Protein AF-A0A3M2DII0-F1 (afdb_monomer_lite)

pLDDT: mean 78.93, std 22.92, range [33.06, 97.94]

Foldseek 3Di:
DDDDDPPPPPPPPPPPPWDDFPPPDDPLQQVVCVVVQWADGRLKGWDAWPVRWIWIWTANDPVQQKIFTWTDDPPDTDTLDIDGDAARKDWDFDDQPQPPGTWIWIWGDHPQKIWIWTFGVVVVRDTQDTDIASDDKDWDDPPPPNHTKIWGWDDPVPDPPDPLIDIFIWGQDPSHTDTDDPVVDPPPPDDPDPPPDPDDPHPDDDDPVDDDPDPPDDDD

Secondary structure (DSSP, 8-state):
---------------------TTSS-HHHHHHHHHTT-B--TT--EEE-TTS-EEEEEESSTT--EEEEEEE-SS-EEEEEEEE--SEEEEEEE-SSSSSS-EEEEEEEETTEEEEEEEEGGGTSEEEEEEEESS--EEE-SSSSSPPEEEEEE-SS--TTS--PEEEEEEEETTEEEEPPTTTS--------TTS------S--SS-S-----------

Sequence (220 aa):
MKKGSKSLWFIILLAAFSSVGNGILPVSLKEKIQSAGYLVDERSNVAIMPDGTFVLRAYKDKTFRHSAILLVSETRFDVVETRDAGGQIIIEPIDINADGVADLVISENFELEWSIRIYVNQQGFKKVFDGTSILRPEFKDFTGDGRLELIIKTDPYHVSYDPLFCTVIYQLRDGHYQPMPKKTHRPTVVFPSPNGTFGGRGCMSRENCMSLPTKSGQVP

Structure (mmCIF, N/CA/C/O backbone):
data_AF-A0A3M2DII0-F1
#
_entry.id   AF-A0A3M2DII0-F1
#
loop_
_atom_site.group_PDB
_atom_site.id
_atom_site.type_symbol
_atom_site.label_atom_id
_atom_site.label_alt_id
_atom_site.label_comp_id
_atom_site.label_asym_id
_atom_site.label_entity_id
_atom_site.label_seq_id
_atom_site.pdbx_PDB_ins_code
_atom_site.Cartn_x
_atom_site.Cartn_y
_atom_site.Cartn_z
_atom_site.occupancy
_atom_site.B_iso_or_equiv
_atom_site.auth_seq_id
_atom_site.auth_comp_id
_atom_site.auth_asym_id
_atom_site.auth_atom_id
_atom_site.pdbx_PDB_model_num
ATOM 1 N N . MET A 1 1 ? -8.794 26.724 -38.530 1.00 43.69 1 MET A N 1
ATOM 2 C CA . MET A 1 1 ? -9.169 26.943 -37.113 1.00 43.69 1 MET A CA 1
ATOM 3 C C . MET A 1 1 ? -8.368 25.978 -36.246 1.00 43.69 1 MET A C 1
ATOM 5 O O . MET A 1 1 ? -8.600 24.780 -36.323 1.00 43.69 1 MET A O 1
ATOM 9 N N . LYS A 1 2 ? -7.360 26.465 -35.510 1.00 44.38 2 LYS A N 1
ATOM 10 C CA . LYS A 1 2 ? -6.519 25.638 -34.627 1.00 44.38 2 LYS A CA 1
ATOM 11 C C . LYS A 1 2 ? -7.211 25.514 -33.265 1.00 44.38 2 LYS A C 1
ATOM 13 O O . LYS A 1 2 ? -7.386 26.521 -32.586 1.00 4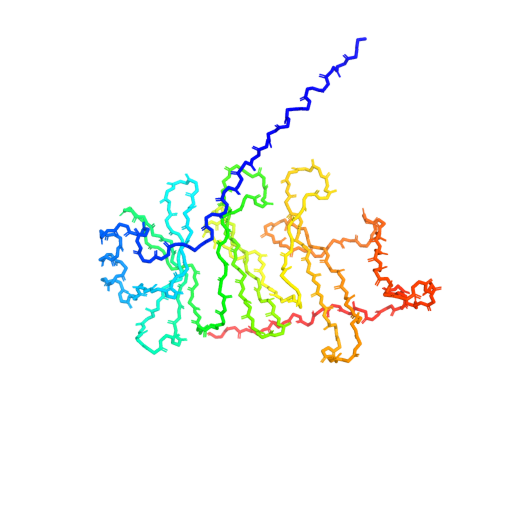4.38 2 LYS A O 1
ATOM 18 N N . LYS A 1 3 ? -7.629 24.301 -32.884 1.00 53.25 3 LYS A N 1
ATOM 19 C CA . LYS A 1 3 ? -8.111 23.986 -31.529 1.00 53.25 3 LYS A CA 1
ATOM 20 C C . LYS A 1 3 ? -6.934 24.158 -30.564 1.00 53.25 3 LYS A C 1
ATOM 22 O O . LYS A 1 3 ? -6.024 23.336 -30.548 1.00 53.25 3 LYS A O 1
ATOM 27 N N . GLY A 1 4 ? -6.928 25.257 -29.813 1.00 43.88 4 GLY A N 1
ATOM 28 C CA . GLY A 1 4 ? -5.981 25.474 -28.725 1.00 43.88 4 GLY A CA 1
ATOM 29 C C . GLY A 1 4 ? -6.274 24.489 -27.601 1.00 43.88 4 GLY A C 1
ATOM 30 O O . GLY A 1 4 ? -7.271 24.640 -26.898 1.00 43.88 4 GLY A O 1
ATOM 31 N N . SER A 1 5 ? -5.429 23.468 -27.466 1.00 51.41 5 SER A N 1
ATOM 32 C CA . SER A 1 5 ? -5.423 22.592 -26.298 1.00 51.41 5 SER A CA 1
ATOM 33 C C . SER A 1 5 ? -4.966 23.417 -25.098 1.00 51.41 5 SER A C 1
ATOM 35 O O . SER A 1 5 ? -3.797 23.792 -24.992 1.00 51.41 5 SER A O 1
ATOM 37 N N . LYS A 1 6 ? -5.912 23.782 -24.230 1.00 50.72 6 LYS A N 1
ATOM 38 C CA . LYS A 1 6 ? -5.608 24.376 -22.930 1.00 50.72 6 LYS A CA 1
ATOM 39 C C . LYS A 1 6 ? -5.070 23.254 -22.046 1.00 50.72 6 LYS A C 1
ATOM 41 O O . LYS A 1 6 ? -5.843 22.530 -21.430 1.00 50.72 6 LYS A O 1
ATOM 46 N N . SER A 1 7 ? -3.747 23.104 -22.030 1.00 41.81 7 SER A N 1
ATOM 47 C CA . SER A 1 7 ? -3.032 22.270 -21.065 1.00 41.81 7 SER A CA 1
ATOM 48 C C . SER A 1 7 ? -3.209 22.894 -19.682 1.00 41.81 7 SER A C 1
ATOM 50 O O . SER A 1 7 ? -2.456 23.784 -19.286 1.00 41.81 7 SER A O 1
ATOM 52 N N . LEU A 1 8 ? -4.269 22.490 -18.987 1.00 41.06 8 LEU A N 1
ATOM 53 C CA . LEU A 1 8 ? -4.523 22.860 -17.605 1.00 41.06 8 LEU A CA 1
ATOM 54 C C . LEU A 1 8 ? -3.565 22.026 -16.744 1.00 41.06 8 LEU A C 1
ATOM 56 O O . LEU A 1 8 ? -3.828 20.865 -16.451 1.00 41.06 8 LEU A O 1
ATOM 60 N N . TRP A 1 9 ? -2.406 22.594 -16.416 1.00 36.41 9 TRP A N 1
ATOM 61 C CA . TRP A 1 9 ? -1.467 21.999 -15.470 1.00 36.41 9 TRP A CA 1
ATOM 62 C C . TRP A 1 9 ? -2.090 22.051 -14.071 1.00 36.41 9 TRP A C 1
ATOM 64 O O . TRP A 1 9 ? -1.934 23.031 -13.346 1.00 36.41 9 TRP A O 1
ATOM 74 N N . PHE A 1 10 ? -2.835 21.008 -13.705 1.00 39.00 10 PHE A N 1
ATOM 75 C CA . PHE A 1 10 ? -3.175 20.742 -12.313 1.00 39.00 10 PHE A CA 1
ATOM 76 C C . PHE A 1 10 ? -1.889 20.302 -11.611 1.00 39.00 10 PHE A C 1
ATOM 78 O O . PHE A 1 10 ? -1.467 19.152 -11.701 1.00 39.00 10 PHE A O 1
ATOM 85 N N . ILE A 1 11 ? -1.230 21.243 -10.938 1.00 39.75 11 ILE A N 1
ATOM 86 C CA . ILE A 1 11 ? -0.218 20.918 -9.936 1.00 39.75 11 ILE A CA 1
ATOM 87 C C . ILE A 1 11 ? -0.991 20.310 -8.764 1.00 39.75 11 ILE A C 1
ATOM 89 O O . ILE A 1 11 ? -1.511 21.029 -7.912 1.00 39.75 11 ILE A O 1
ATOM 93 N N . ILE A 1 12 ? -1.131 18.984 -8.756 1.00 46.94 12 ILE A N 1
ATOM 94 C CA . ILE A 1 12 ? -1.597 18.258 -7.577 1.00 46.94 12 ILE A CA 1
ATOM 95 C C . ILE A 1 12 ? -0.467 18.369 -6.558 1.00 46.94 12 ILE A C 1
ATOM 97 O O . ILE A 1 12 ? 0.552 17.685 -6.648 1.00 46.94 12 ILE A O 1
ATOM 101 N N . LEU A 1 13 ? -0.629 19.289 -5.610 1.00 40.31 13 LEU A N 1
ATOM 102 C CA . LEU A 1 13 ? 0.173 19.339 -4.398 1.00 40.31 13 LEU A CA 1
ATOM 103 C C . LEU A 1 13 ? -0.186 18.088 -3.575 1.00 40.31 13 LEU A C 1
ATOM 105 O O . LEU A 1 13 ? -1.038 18.131 -2.692 1.00 40.31 13 LEU A O 1
ATOM 109 N N . LEU A 1 14 ? 0.429 16.945 -3.892 1.00 45.66 14 LEU A N 1
ATOM 110 C CA . LEU A 1 14 ? 0.475 15.807 -2.980 1.00 45.66 14 LEU A CA 1
ATOM 111 C C . LEU A 1 14 ? 1.373 16.229 -1.816 1.00 45.66 14 LEU A C 1
ATOM 113 O O . LEU A 1 14 ? 2.584 16.016 -1.816 1.00 45.66 14 LEU A O 1
ATOM 117 N N . ALA A 1 15 ? 0.773 16.883 -0.823 1.00 43.78 15 ALA A N 1
ATOM 118 C CA . ALA A 1 15 ? 1.359 16.958 0.499 1.00 43.78 15 ALA A CA 1
ATOM 119 C C . ALA A 1 15 ? 1.329 15.534 1.064 1.00 43.78 15 ALA A C 1
ATOM 121 O O . ALA A 1 15 ? 0.392 15.132 1.751 1.00 43.78 15 ALA A O 1
ATOM 122 N N . ALA A 1 16 ? 2.343 14.743 0.715 1.00 44.38 16 ALA A N 1
ATOM 123 C CA . ALA A 1 16 ? 2.652 13.519 1.421 1.00 44.38 16 ALA A CA 1
ATOM 124 C C . ALA A 1 16 ? 3.043 13.933 2.844 1.00 44.38 16 ALA A C 1
ATOM 126 O O . ALA A 1 16 ? 4.194 14.270 3.118 1.00 44.38 16 ALA A O 1
ATOM 127 N N . PHE A 1 17 ? 2.063 13.972 3.747 1.00 45.50 17 PHE A N 1
ATOM 128 C CA . PHE A 1 17 ? 2.302 14.067 5.181 1.00 45.50 17 PHE A CA 1
ATOM 129 C C . PHE A 1 17 ? 2.909 12.737 5.634 1.00 45.50 17 PHE A C 1
ATOM 131 O O . PHE A 1 17 ? 2.247 11.884 6.218 1.00 45.50 17 PHE A O 1
ATOM 138 N N . SER A 1 18 ? 4.184 12.525 5.315 1.00 43.62 18 SER A N 1
ATOM 139 C CA . SER A 1 18 ? 4.947 11.424 5.874 1.00 43.62 18 SER A CA 1
ATOM 140 C C . SER A 1 18 ? 5.269 11.754 7.329 1.00 43.62 18 SER A C 1
ATOM 142 O O . SER A 1 18 ? 6.004 12.696 7.617 1.00 43.62 18 SER A O 1
ATOM 144 N N . SER A 1 19 ? 4.695 10.941 8.211 1.00 49.91 19 SER A N 1
ATOM 145 C CA . SER A 1 19 ? 5.003 10.782 9.632 1.00 49.91 19 SER A CA 1
ATOM 146 C C . SER A 1 19 ? 4.817 12.013 10.524 1.00 49.91 19 SER A C 1
ATOM 148 O O . SER A 1 19 ? 5.758 12.759 10.784 1.00 49.91 19 SER A O 1
ATOM 150 N N . VAL A 1 20 ? 3.635 12.126 11.136 1.00 42.66 20 VAL A N 1
ATOM 151 C CA . VAL A 1 20 ? 3.509 12.766 12.454 1.00 42.66 20 VAL A CA 1
ATOM 152 C C . VAL A 1 20 ? 2.595 11.931 13.349 1.00 42.66 20 VAL A C 1
ATOM 154 O O . VAL A 1 20 ? 1.431 12.255 13.511 1.00 42.66 20 VAL A O 1
ATOM 157 N N . GLY A 1 21 ? 3.161 10.872 13.936 1.00 49.94 21 GLY A N 1
ATOM 158 C CA . GLY A 1 21 ? 2.817 10.314 15.251 1.00 49.94 21 GLY A CA 1
ATOM 159 C C . GLY A 1 21 ? 1.361 9.948 15.585 1.00 49.94 21 GLY A C 1
ATOM 160 O O . GLY A 1 21 ? 0.388 10.249 14.904 1.00 49.94 21 GLY A O 1
ATOM 161 N N . ASN A 1 22 ? 1.206 9.336 16.757 1.00 54.09 22 ASN A N 1
ATOM 162 C CA . ASN A 1 22 ? -0.073 8.964 17.375 1.00 54.09 22 ASN A CA 1
ATOM 163 C C . ASN A 1 22 ? -1.111 10.101 17.507 1.00 54.09 22 ASN A C 1
ATOM 165 O O . ASN A 1 22 ? -2.224 9.849 17.967 1.00 54.09 22 ASN A O 1
ATOM 169 N N . GLY A 1 23 ? -0.772 11.346 17.165 1.00 60.34 23 GLY A N 1
ATOM 170 C CA . GLY A 1 23 ? -1.646 12.512 17.285 1.00 60.34 23 GLY A CA 1
ATOM 171 C C . GLY A 1 23 ? -2.701 12.647 16.186 1.00 60.34 23 GLY A C 1
ATOM 172 O O . GLY A 1 23 ? -3.627 13.429 16.358 1.00 60.34 23 GLY A O 1
ATOM 173 N N . ILE A 1 24 ? -2.592 11.900 15.083 1.00 82.25 24 ILE A N 1
ATOM 174 C CA . ILE A 1 24 ? -3.485 12.077 13.925 1.00 82.25 24 ILE A CA 1
ATOM 175 C C . ILE A 1 24 ? -4.829 11.348 14.088 1.00 82.25 24 ILE A C 1
ATOM 177 O O . ILE A 1 24 ? -5.838 11.800 13.552 1.00 82.25 24 ILE A O 1
ATOM 181 N N . LEU A 1 25 ? -4.877 10.233 14.825 1.00 93.06 25 LEU A N 1
ATOM 182 C CA . LEU A 1 25 ? -6.090 9.416 14.881 1.00 93.06 25 LEU A CA 1
ATOM 183 C C . LEU A 1 25 ? -7.079 9.925 15.957 1.00 93.06 25 LEU A C 1
ATOM 185 O O . LEU A 1 25 ? -6.679 10.020 17.126 1.00 93.06 25 LEU A O 1
ATOM 189 N N . PRO A 1 26 ? -8.359 10.195 15.611 1.00 94.81 26 PRO A N 1
ATOM 190 C CA . PRO A 1 26 ? -9.401 10.527 16.580 1.00 94.81 26 PRO A CA 1
ATOM 191 C C . PRO A 1 26 ? -9.522 9.476 17.689 1.00 94.81 26 PRO A C 1
ATOM 193 O O . PRO A 1 26 ? -9.318 8.282 17.455 1.00 94.81 26 PRO A O 1
ATOM 196 N N . VAL A 1 27 ? -9.879 9.915 18.900 1.00 94.81 27 VAL A N 1
ATOM 197 C CA . VAL A 1 27 ? -10.017 9.027 20.070 1.00 94.81 27 VAL A CA 1
ATOM 198 C C . VAL A 1 27 ? -11.048 7.923 19.812 1.00 94.81 27 VAL A C 1
ATOM 200 O O . VAL A 1 27 ? -10.747 6.761 20.073 1.00 94.81 27 VAL A O 1
ATOM 203 N N . SER A 1 28 ? -12.190 8.259 19.199 1.00 96.19 28 SER A N 1
ATOM 204 C CA . SER A 1 28 ? -13.231 7.299 18.795 1.00 96.19 28 SER A CA 1
ATOM 205 C C . SER A 1 28 ? -12.668 6.157 17.945 1.00 96.19 28 SER A C 1
ATOM 207 O O . SER A 1 28 ? -12.941 4.984 18.194 1.00 96.19 28 SER A O 1
ATOM 209 N N . LEU A 1 29 ? -11.825 6.483 16.961 1.00 96.88 29 LEU A N 1
ATOM 210 C CA . LEU A 1 29 ? -11.229 5.489 16.072 1.00 96.88 29 LEU A CA 1
ATOM 211 C C . LEU A 1 29 ? -10.157 4.653 16.780 1.00 96.88 29 LEU A C 1
ATOM 213 O O . LEU A 1 29 ? -10.070 3.455 16.524 1.00 96.88 29 LEU A O 1
ATOM 217 N N . LYS A 1 30 ? -9.375 5.234 17.701 1.00 96.06 30 LYS A N 1
ATOM 218 C CA . LYS A 1 30 ? -8.428 4.467 18.534 1.00 96.06 30 LYS A CA 1
ATOM 219 C C . LYS A 1 30 ? -9.148 3.431 19.388 1.00 96.06 30 LYS A C 1
ATOM 221 O O . LYS A 1 30 ? -8.752 2.269 19.391 1.00 96.06 30 LYS A O 1
ATOM 226 N N . GLU A 1 31 ? -10.216 3.839 20.069 1.00 96.56 31 GLU A N 1
ATOM 227 C CA . GLU A 1 31 ? -11.042 2.944 20.884 1.00 96.56 31 GLU A CA 1
ATOM 228 C C . GLU A 1 31 ? -11.672 1.843 20.029 1.00 96.56 31 GLU A C 1
ATOM 230 O O . GLU A 1 31 ? -11.626 0.672 20.403 1.00 96.56 31 GLU A O 1
ATOM 235 N N . LYS A 1 32 ? -12.171 2.191 18.834 1.00 97.69 32 LYS A N 1
ATOM 236 C CA . LYS A 1 32 ? -12.694 1.226 17.859 1.00 97.69 32 LYS A CA 1
ATOM 237 C C . LYS A 1 32 ? -11.641 0.179 17.482 1.00 97.69 32 LYS A C 1
ATOM 239 O O . LYS A 1 32 ? -11.915 -1.016 17.570 1.00 97.69 32 LYS A O 1
ATOM 244 N N . ILE A 1 33 ? -10.423 0.601 17.140 1.00 97.62 33 ILE A N 1
ATOM 245 C CA . ILE A 1 33 ? -9.316 -0.306 16.789 1.00 97.62 33 ILE A CA 1
ATOM 246 C C . ILE A 1 33 ? -8.907 -1.183 17.978 1.00 97.62 33 ILE A C 1
ATOM 248 O O . ILE A 1 33 ? -8.725 -2.392 17.819 1.00 97.62 33 ILE A O 1
ATOM 252 N N . GLN A 1 34 ? -8.836 -0.603 19.176 1.00 97.19 34 GLN A N 1
ATOM 253 C CA . GLN A 1 34 ? -8.510 -1.334 20.397 1.00 97.19 34 GLN A CA 1
ATOM 254 C C . GLN A 1 34 ? -9.578 -2.369 20.758 1.00 97.19 34 GLN A C 1
ATOM 256 O O . GLN A 1 34 ? -9.240 -3.496 21.121 1.00 97.19 34 GLN A O 1
ATOM 261 N N . SER A 1 35 ? -10.859 -2.029 20.603 1.00 97.94 35 SER A N 1
ATOM 262 C CA . SER A 1 35 ? -11.975 -2.956 20.824 1.00 97.94 35 SER A CA 1
ATOM 263 C C . SER A 1 35 ? -11.959 -4.142 19.853 1.00 97.94 35 SER A C 1
ATOM 265 O O . SER A 1 35 ? -12.384 -5.237 20.213 1.00 97.94 35 SER A O 1
ATOM 267 N N . ALA A 1 36 ? -11.392 -3.953 18.657 1.00 97.88 36 ALA A N 1
ATOM 268 C CA . ALA A 1 36 ? -11.177 -5.005 17.669 1.00 97.88 36 ALA A CA 1
ATOM 269 C C . ALA A 1 36 ? -9.918 -5.859 17.937 1.00 97.88 36 ALA A C 1
ATOM 271 O O . ALA A 1 36 ? -9.596 -6.741 17.143 1.00 97.88 36 ALA A O 1
ATOM 272 N N . GLY A 1 37 ? -9.202 -5.618 19.042 1.00 97.50 37 GLY A N 1
ATOM 273 C CA . GLY A 1 37 ? -8.024 -6.394 19.436 1.00 97.50 37 GLY A CA 1
ATOM 274 C C . GLY A 1 37 ? -6.720 -5.954 18.768 1.00 97.50 37 GLY A C 1
ATOM 275 O O . GLY A 1 37 ? -5.777 -6.740 18.703 1.00 97.50 37 GLY A O 1
ATOM 276 N N . TYR A 1 38 ? -6.654 -4.717 18.271 1.00 97.88 38 TYR A N 1
ATOM 277 C CA . TYR A 1 38 ? -5.452 -4.152 17.663 1.00 97.88 38 TYR A CA 1
ATOM 278 C C . TYR A 1 38 ? -4.892 -2.992 18.492 1.00 97.88 38 TYR A C 1
ATOM 280 O O . TYR A 1 38 ? -5.612 -2.249 19.149 1.00 97.88 38 TYR A O 1
ATOM 288 N N . LEU A 1 39 ? -3.581 -2.812 18.439 1.00 96.31 39 LEU A N 1
ATOM 289 C CA . LEU A 1 39 ? -2.833 -1.764 19.113 1.00 96.31 39 LEU A CA 1
ATOM 290 C C . LEU A 1 39 ? -2.317 -0.773 18.069 1.00 96.31 39 LEU A C 1
ATOM 292 O O . LEU A 1 39 ? -1.736 -1.178 17.060 1.00 96.31 39 LEU A O 1
ATOM 296 N N . VAL A 1 40 ? -2.516 0.516 18.340 1.00 94.88 40 VAL A N 1
ATOM 297 C CA . VAL A 1 40 ? -1.949 1.628 17.569 1.00 94.88 40 VAL A CA 1
ATOM 298 C C . VAL A 1 40 ? -0.966 2.359 18.470 1.00 94.88 40 VAL A C 1
ATOM 300 O O . VAL A 1 40 ? -1.312 2.739 19.589 1.00 94.88 40 VAL A O 1
ATOM 303 N N . ASP A 1 41 ? 0.256 2.525 17.989 1.00 91.56 41 ASP A N 1
ATOM 304 C CA . ASP A 1 41 ? 1.359 3.163 18.702 1.00 91.56 41 ASP A CA 1
ATOM 305 C C . ASP A 1 41 ? 2.250 3.975 17.747 1.00 91.56 41 ASP A C 1
ATOM 307 O O . ASP A 1 41 ? 1.961 4.121 16.563 1.00 91.56 41 ASP A O 1
ATOM 311 N N . GLU A 1 42 ? 3.365 4.505 18.245 1.00 90.00 42 GLU A N 1
ATOM 312 C CA . GLU A 1 42 ? 4.267 5.370 17.479 1.00 90.00 42 GLU A CA 1
ATOM 313 C C . GLU A 1 42 ? 4.946 4.692 16.279 1.00 90.00 42 GLU A C 1
ATOM 315 O O . GLU A 1 42 ? 5.495 5.388 15.426 1.00 90.00 42 GLU A O 1
ATOM 320 N N . ARG A 1 43 ? 4.905 3.358 16.188 1.00 89.56 43 ARG A N 1
ATOM 321 C CA . ARG A 1 43 ? 5.390 2.586 15.030 1.00 89.56 43 ARG A CA 1
ATOM 322 C C . ARG A 1 43 ? 4.307 2.367 13.982 1.00 89.56 43 ARG A C 1
ATOM 324 O O . ARG A 1 43 ? 4.586 1.859 12.895 1.00 89.56 43 ARG A O 1
ATOM 331 N N . SER A 1 44 ? 3.067 2.695 14.322 1.00 92.25 44 SER A N 1
ATOM 332 C CA . SER A 1 44 ? 1.937 2.603 13.416 1.00 92.25 44 SER A CA 1
ATOM 333 C C . SER A 1 44 ? 2.050 3.699 12.368 1.00 92.25 44 SER A C 1
ATOM 335 O O . SER A 1 44 ? 2.131 4.887 12.677 1.00 92.25 44 SER A O 1
ATOM 337 N N . ASN A 1 45 ? 2.035 3.290 11.107 1.00 92.94 45 ASN A N 1
ATOM 338 C CA . ASN A 1 45 ? 2.021 4.222 9.992 1.00 92.94 45 ASN A CA 1
ATOM 339 C C . ASN A 1 45 ? 0.576 4.501 9.636 1.00 92.94 45 ASN A C 1
ATOM 341 O O . ASN A 1 45 ? -0.202 3.559 9.513 1.00 92.94 45 ASN A O 1
ATOM 345 N N . VAL A 1 46 ? 0.236 5.776 9.486 1.00 94.50 46 VAL A N 1
ATOM 346 C CA . VAL A 1 46 ? -1.125 6.236 9.223 1.00 94.50 46 VAL A CA 1
ATOM 347 C C . VAL A 1 46 ? -1.106 7.107 7.975 1.00 94.50 46 VAL A C 1
ATOM 349 O O . VAL A 1 46 ? -0.271 8.002 7.854 1.00 94.50 46 VAL A O 1
ATOM 352 N N . ALA A 1 47 ? -2.040 6.850 7.072 1.00 94.56 47 ALA A N 1
ATOM 353 C CA . ALA A 1 47 ? -2.374 7.688 5.935 1.00 94.56 47 ALA A CA 1
ATOM 354 C C . ALA A 1 47 ? -3.874 8.003 5.965 1.00 94.56 47 ALA A C 1
ATOM 356 O O . ALA A 1 47 ? -4.661 7.272 6.568 1.00 94.56 47 ALA A O 1
ATOM 357 N N . ILE A 1 48 ? -4.271 9.096 5.321 1.00 94.94 48 ILE A N 1
ATOM 358 C CA . ILE A 1 48 ? -5.673 9.506 5.213 1.00 94.94 48 ILE A CA 1
ATOM 359 C C . ILE A 1 48 ? -6.036 9.500 3.732 1.00 94.94 48 ILE A C 1
ATOM 361 O O . ILE A 1 48 ? -5.371 10.149 2.925 1.00 94.94 48 ILE A O 1
ATOM 365 N N . MET A 1 49 ? -7.069 8.744 3.377 1.00 94.50 49 MET A N 1
ATOM 366 C CA . MET A 1 49 ? -7.648 8.729 2.038 1.00 94.50 49 MET A CA 1
ATOM 367 C C . MET A 1 49 ? -8.387 10.054 1.770 1.00 94.50 49 MET A C 1
ATOM 369 O O . MET A 1 49 ? -8.856 10.692 2.715 1.00 94.50 49 MET A O 1
ATOM 373 N N . PRO A 1 50 ? -8.577 10.468 0.503 1.00 92.62 50 PRO A N 1
ATOM 374 C CA . PRO A 1 50 ? -9.333 11.681 0.174 1.00 92.62 50 PRO A CA 1
ATOM 375 C C . PRO A 1 50 ? -10.773 11.714 0.716 1.00 92.62 50 PRO A C 1
ATOM 377 O O . PRO A 1 50 ? -11.318 12.794 0.927 1.00 92.62 50 PRO A O 1
ATOM 380 N N . ASP A 1 51 ? -11.384 10.551 0.965 1.00 92.00 51 ASP A N 1
ATOM 381 C CA . ASP A 1 51 ? -12.725 10.421 1.553 1.00 92.00 51 ASP A CA 1
ATOM 382 C C . ASP A 1 51 ? -12.746 10.529 3.094 1.00 92.00 51 ASP A C 1
ATOM 384 O O . ASP A 1 51 ? -13.806 10.419 3.711 1.00 92.00 51 ASP A O 1
ATOM 388 N N . GLY A 1 52 ? -11.586 10.743 3.727 1.00 94.44 52 GLY A N 1
ATOM 389 C CA . GLY A 1 52 ? -11.424 10.820 5.179 1.00 94.44 52 GLY A CA 1
ATOM 390 C C . GLY A 1 52 ? -11.217 9.471 5.876 1.00 94.44 52 GLY A C 1
ATOM 391 O O . GLY A 1 52 ? -11.036 9.447 7.094 1.00 94.44 52 GLY A O 1
ATOM 392 N N . THR A 1 53 ? -11.214 8.350 5.147 1.00 95.75 53 THR A N 1
ATOM 393 C CA . THR A 1 53 ? -10.880 7.034 5.707 1.00 95.75 53 THR A CA 1
ATOM 394 C C . THR A 1 53 ? -9.411 6.996 6.123 1.00 95.75 53 THR A C 1
ATOM 396 O O . THR A 1 53 ? -8.521 7.343 5.347 1.00 95.75 53 THR A O 1
ATOM 399 N N . PHE A 1 54 ? -9.132 6.523 7.335 1.00 96.50 54 PHE A N 1
ATOM 400 C CA . PHE A 1 54 ? -7.770 6.282 7.797 1.00 96.50 54 PHE A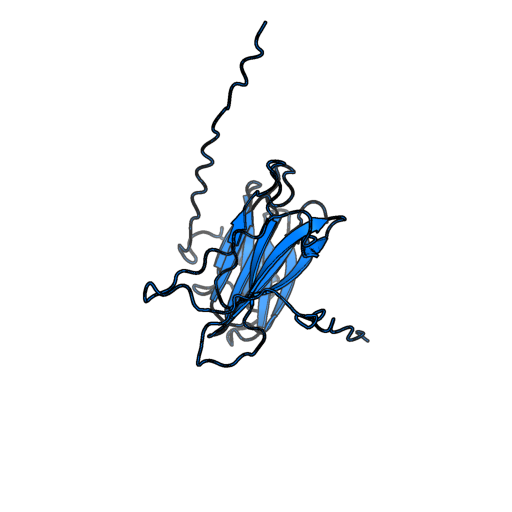 CA 1
ATOM 401 C C . PHE A 1 54 ? -7.305 4.909 7.323 1.00 96.50 54 PHE A C 1
ATOM 403 O O . PHE A 1 54 ? -7.987 3.908 7.543 1.00 96.50 54 PHE A O 1
ATOM 410 N N . VAL A 1 55 ? -6.123 4.855 6.715 1.00 96.50 55 VAL A N 1
ATOM 411 C CA . VAL A 1 55 ? -5.418 3.605 6.430 1.00 96.50 55 VAL A CA 1
ATOM 412 C C . VAL A 1 55 ? -4.228 3.517 7.358 1.00 96.50 55 VAL A C 1
ATOM 414 O O . VAL A 1 55 ? -3.406 4.432 7.386 1.00 96.50 55 VAL A O 1
ATOM 417 N N . LEU A 1 56 ? -4.111 2.437 8.122 1.00 96.31 56 LEU A N 1
ATOM 418 C CA . LEU A 1 56 ? -2.995 2.315 9.046 1.00 96.31 56 LEU A CA 1
ATOM 419 C C . LEU A 1 56 ? -2.496 0.900 9.259 1.00 96.31 56 LEU A C 1
ATOM 421 O O . LEU A 1 56 ? -3.247 -0.066 9.158 1.00 96.31 56 LEU A O 1
ATOM 425 N N . ARG A 1 57 ? -1.221 0.804 9.632 1.00 95.94 57 ARG A N 1
ATOM 426 C CA . ARG A 1 57 ? -0.657 -0.401 10.237 1.00 95.94 57 ARG A CA 1
ATOM 427 C C . ARG A 1 57 ? -1.011 -0.418 11.721 1.00 95.94 57 ARG A C 1
ATOM 429 O O . ARG A 1 57 ? -0.664 0.521 12.423 1.00 95.94 57 ARG A O 1
ATOM 436 N N . ALA A 1 58 ? -1.634 -1.489 12.194 1.00 96.38 58 ALA A N 1
ATOM 437 C CA . ALA A 1 58 ? -1.863 -1.750 13.613 1.00 96.38 58 ALA A CA 1
ATOM 438 C C . ALA A 1 58 ? -1.312 -3.131 13.997 1.00 96.38 58 ALA A C 1
ATOM 440 O O . ALA A 1 58 ? -1.077 -3.974 13.130 1.00 96.38 58 ALA A O 1
ATOM 441 N N . TYR A 1 59 ? -1.103 -3.383 15.286 1.00 96.56 59 TYR A N 1
ATOM 442 C CA . TYR A 1 59 ? -0.459 -4.603 15.785 1.00 96.56 59 TYR A CA 1
ATOM 443 C C . TYR A 1 59 ? -1.419 -5.440 16.623 1.00 96.56 59 TYR A C 1
ATOM 445 O O . TYR A 1 59 ? -2.188 -4.891 17.397 1.00 96.56 59 TYR A O 1
ATOM 453 N N . LYS A 1 60 ? -1.390 -6.770 16.505 1.00 96.31 60 LYS A N 1
ATOM 454 C CA . LYS A 1 60 ? -2.279 -7.638 17.305 1.00 96.31 60 LYS A CA 1
ATOM 455 C C . LYS A 1 60 ? -1.873 -7.734 18.776 1.00 96.31 60 LYS A C 1
ATOM 457 O O . LYS A 1 60 ? -2.687 -8.075 19.626 1.00 96.31 60 LYS A O 1
ATOM 462 N N . ASP A 1 61 ? -0.608 -7.469 19.079 1.00 93.81 61 ASP A N 1
ATOM 463 C CA . ASP A 1 61 ? -0.051 -7.621 20.416 1.00 93.81 61 ASP A CA 1
ATOM 464 C C . ASP A 1 61 ? 1.179 -6.721 20.621 1.00 93.81 61 ASP A C 1
ATOM 466 O O . ASP A 1 61 ? 1.704 -6.106 19.691 1.00 93.81 61 ASP A O 1
ATOM 470 N N . LYS A 1 62 ? 1.652 -6.658 21.871 1.00 93.31 62 LYS A N 1
ATOM 471 C CA . LYS A 1 62 ? 2.817 -5.860 22.287 1.00 93.31 62 LYS A CA 1
ATOM 472 C C . LYS A 1 62 ? 4.164 -6.475 21.896 1.00 93.31 62 LYS A C 1
ATOM 474 O O . LYS A 1 62 ? 5.201 -5.931 22.257 1.00 93.31 62 LYS A O 1
ATOM 479 N N . THR A 1 63 ? 4.187 -7.630 21.237 1.00 93.38 63 THR A N 1
ATOM 480 C CA . THR A 1 63 ? 5.426 -8.164 20.653 1.00 93.38 63 THR A CA 1
ATOM 481 C C . THR A 1 63 ? 5.703 -7.534 19.296 1.00 93.38 63 THR A C 1
ATOM 483 O O . THR A 1 63 ? 6.824 -7.631 18.803 1.00 93.38 63 THR A O 1
ATOM 486 N N . PHE A 1 64 ? 4.691 -6.879 18.710 1.00 90.69 64 PHE A N 1
ATOM 487 C CA . PHE A 1 64 ? 4.752 -6.228 17.406 1.00 90.69 64 PHE A CA 1
ATOM 488 C C . PHE A 1 64 ? 5.139 -7.185 16.284 1.00 90.69 64 PHE A C 1
ATOM 490 O O . PHE A 1 64 ? 5.577 -6.721 15.243 1.00 90.69 64 PHE A O 1
ATOM 497 N N . ARG A 1 65 ? 4.983 -8.502 16.481 1.00 92.50 65 ARG A N 1
ATOM 498 C CA . ARG A 1 65 ? 5.311 -9.529 15.484 1.00 92.50 65 ARG A CA 1
ATOM 499 C C . ARG A 1 65 ? 4.218 -9.725 14.460 1.00 92.50 65 ARG A C 1
ATOM 501 O O . ARG A 1 65 ? 4.521 -10.102 13.340 1.00 92.50 65 ARG A O 1
ATOM 508 N N . HIS A 1 66 ? 2.972 -9.448 14.819 1.00 95.31 66 HIS A N 1
ATOM 509 C CA . HIS A 1 66 ? 1.837 -9.581 13.920 1.00 95.31 66 HIS A CA 1
ATOM 510 C C . HIS A 1 66 ? 1.184 -8.221 13.733 1.00 95.31 66 HIS A C 1
ATOM 512 O O . HIS A 1 66 ? 0.756 -7.580 14.696 1.00 95.31 66 HIS A O 1
ATOM 518 N N . SER A 1 67 ? 1.111 -7.785 12.481 1.00 96.12 67 SER A N 1
ATOM 519 C CA . SER A 1 67 ? 0.493 -6.524 12.096 1.00 96.12 67 SER A CA 1
ATOM 520 C C . SER A 1 67 ? -0.638 -6.737 11.102 1.00 96.12 67 SER A C 1
ATOM 522 O O . SER A 1 67 ? -0.723 -7.764 10.428 1.00 96.12 67 SER A O 1
ATOM 524 N N . ALA A 1 68 ? -1.526 -5.761 11.032 1.00 97.12 68 ALA A N 1
ATOM 525 C CA . ALA A 1 68 ? -2.586 -5.688 10.051 1.00 97.12 68 ALA A CA 1
ATOM 526 C C . ALA A 1 68 ? -2.618 -4.302 9.426 1.00 97.12 68 ALA A C 1
ATOM 528 O O . ALA A 1 68 ? -2.294 -3.315 10.089 1.00 97.12 68 ALA A O 1
ATOM 529 N N . ILE A 1 69 ? -3.035 -4.244 8.169 1.00 97.00 69 ILE A N 1
ATOM 530 C CA . ILE A 1 69 ? -3.414 -2.994 7.524 1.00 97.00 69 ILE A CA 1
ATOM 531 C C . ILE A 1 69 ? -4.919 -2.853 7.660 1.00 97.00 69 ILE A C 1
ATOM 533 O O . ILE A 1 69 ? -5.677 -3.729 7.240 1.00 97.00 69 ILE A O 1
ATOM 537 N N . LEU A 1 70 ? -5.332 -1.760 8.285 1.00 97.56 70 LEU A N 1
ATOM 538 C CA . LEU A 1 70 ? -6.716 -1.465 8.605 1.00 97.56 70 LEU A CA 1
ATOM 539 C C . LEU A 1 70 ? -7.202 -0.281 7.774 1.00 97.56 70 LEU A C 1
ATOM 541 O O . LEU A 1 70 ? -6.468 0.692 7.604 1.00 97.56 70 LEU A O 1
ATOM 545 N N . LEU A 1 71 ? -8.454 -0.351 7.324 1.00 97.38 71 LEU A N 1
ATOM 546 C CA . LEU A 1 71 ? -9.232 0.787 6.839 1.00 97.38 71 LEU A CA 1
ATOM 547 C C . LEU A 1 71 ? -10.257 1.144 7.907 1.00 97.38 71 LEU A C 1
ATOM 549 O O . LEU A 1 71 ? -11.124 0.333 8.237 1.00 97.38 71 LEU A O 1
ATOM 553 N N . VAL A 1 72 ? -10.160 2.349 8.458 1.00 97.56 72 VAL A N 1
ATOM 554 C CA . VAL A 1 72 ? -10.965 2.759 9.608 1.00 97.56 72 VAL A CA 1
ATOM 555 C C . VAL A 1 72 ? -11.576 4.129 9.363 1.00 97.56 72 VAL A C 1
ATOM 557 O O . VAL A 1 72 ? -10.893 5.099 9.048 1.00 97.56 72 VAL A O 1
ATOM 560 N N . SER A 1 73 ? -12.885 4.213 9.550 1.00 97.00 73 SER A N 1
ATOM 561 C CA . SER A 1 73 ? -13.628 5.467 9.654 1.00 97.00 73 SER A CA 1
ATOM 562 C C . SER A 1 73 ? -14.695 5.315 10.740 1.00 97.00 73 SER A C 1
ATOM 564 O O . SER A 1 73 ? -14.806 4.261 11.377 1.00 97.00 73 SER A O 1
ATOM 566 N N . GLU A 1 74 ? -15.514 6.342 10.955 1.00 96.19 74 GLU A N 1
ATOM 567 C CA . GLU A 1 74 ? -16.639 6.256 11.894 1.00 96.19 74 GLU A CA 1
ATOM 568 C C . GLU A 1 74 ? -17.581 5.095 11.526 1.00 96.19 74 GLU A C 1
ATOM 570 O O . GLU A 1 74 ? -17.928 4.263 12.366 1.00 96.19 74 GLU A O 1
ATOM 575 N N . THR A 1 75 ? -17.885 4.935 10.236 1.00 96.62 75 THR A N 1
ATOM 576 C CA . THR A 1 75 ? -18.821 3.919 9.729 1.00 96.62 75 THR A CA 1
ATOM 577 C C . THR A 1 75 ? -18.152 2.641 9.228 1.00 96.62 75 THR A C 1
ATOM 579 O O . THR A 1 75 ? -18.845 1.657 8.985 1.00 96.62 75 THR A O 1
ATOM 582 N N . ARG A 1 76 ? -16.820 2.615 9.099 1.00 96.19 76 ARG A N 1
ATOM 583 C CA . ARG A 1 76 ? -16.079 1.506 8.479 1.00 96.19 76 ARG A CA 1
ATOM 584 C C . ARG A 1 76 ? -15.005 0.928 9.393 1.00 96.19 76 ARG A C 1
ATOM 586 O O . ARG A 1 76 ? -14.369 1.660 10.152 1.00 96.19 76 ARG A O 1
ATOM 593 N N . PHE A 1 77 ? -14.818 -0.385 9.329 1.00 97.38 77 PHE A N 1
ATOM 594 C CA . PHE A 1 77 ? -13.680 -1.083 9.919 1.00 97.38 77 PHE A CA 1
ATOM 595 C C . PHE A 1 77 ? -13.400 -2.340 9.099 1.00 97.38 77 PHE A C 1
ATOM 597 O O . PHE A 1 77 ? -14.102 -3.335 9.255 1.00 97.38 77 PHE A O 1
ATOM 604 N N . ASP A 1 78 ? -12.377 -2.287 8.249 1.00 97.06 78 ASP A N 1
ATOM 605 C CA . ASP A 1 78 ? -11.960 -3.430 7.441 1.00 97.06 78 ASP A CA 1
ATOM 606 C C . ASP A 1 78 ? -10.502 -3.783 7.715 1.00 97.06 78 ASP A C 1
ATOM 608 O O . ASP A 1 78 ? -9.644 -2.912 7.875 1.00 97.06 78 ASP A O 1
ATOM 612 N N . VAL A 1 79 ? -10.216 -5.082 7.707 1.00 96.94 79 VAL A N 1
ATOM 613 C CA . VAL A 1 79 ? -8.856 -5.619 7.718 1.00 96.94 79 VAL A CA 1
ATOM 614 C C . VAL A 1 79 ? -8.478 -5.932 6.273 1.00 96.94 79 VAL A C 1
ATOM 616 O O . VAL A 1 79 ? -8.986 -6.892 5.701 1.00 96.94 79 VAL A O 1
ATOM 619 N N . VAL A 1 80 ? -7.602 -5.120 5.680 1.00 96.56 80 VAL A N 1
ATOM 620 C CA . VAL A 1 80 ? -7.155 -5.286 4.283 1.00 96.56 80 VAL A CA 1
ATOM 621 C C . VAL A 1 80 ? -6.202 -6.468 4.163 1.00 96.56 80 VAL A C 1
ATOM 623 O O . VAL A 1 80 ? -6.326 -7.301 3.270 1.00 96.56 80 VAL A O 1
ATOM 626 N N . GLU A 1 81 ? -5.246 -6.553 5.083 1.00 95.19 81 GLU A N 1
ATOM 627 C CA . GLU A 1 81 ? -4.294 -7.655 5.154 1.00 95.19 81 GLU A CA 1
ATOM 628 C C . GLU A 1 81 ? -3.809 -7.860 6.590 1.00 95.19 81 GLU A C 1
ATOM 630 O O . GLU A 1 81 ? -3.755 -6.926 7.391 1.00 95.19 81 GLU A O 1
ATOM 635 N N . THR A 1 82 ? -3.411 -9.091 6.904 1.00 95.38 82 THR A N 1
ATOM 636 C CA . THR A 1 82 ? -2.679 -9.439 8.126 1.00 95.38 82 THR A CA 1
ATOM 637 C C . THR A 1 82 ? -1.370 -10.102 7.748 1.00 95.38 82 THR A C 1
ATOM 639 O O . THR A 1 82 ? -1.351 -10.921 6.829 1.00 95.38 82 THR A O 1
ATOM 642 N N . ARG A 1 83 ? -0.293 -9.798 8.467 1.00 91.88 83 ARG A N 1
ATOM 643 C CA . ARG A 1 83 ? 1.025 -10.370 8.197 1.00 91.88 83 ARG A CA 1
ATOM 644 C C . ARG A 1 83 ? 1.941 -10.300 9.401 1.00 91.88 83 ARG A C 1
ATOM 646 O O . ARG A 1 83 ? 1.715 -9.521 10.333 1.00 91.88 83 ARG A O 1
ATOM 653 N N . ASP A 1 84 ? 3.032 -11.041 9.314 1.00 91.75 84 ASP A N 1
ATOM 654 C CA . ASP A 1 84 ? 4.158 -10.798 10.191 1.00 91.75 84 ASP A CA 1
ATOM 655 C C . ASP A 1 84 ? 4.723 -9.408 9.915 1.00 91.75 84 ASP A C 1
ATOM 657 O O . ASP A 1 84 ? 4.858 -8.951 8.771 1.00 91.75 84 ASP A O 1
ATOM 661 N N . ALA A 1 85 ? 4.958 -8.700 11.005 1.00 82.06 85 ALA A N 1
ATOM 662 C CA . ALA A 1 85 ? 5.485 -7.369 10.985 1.00 82.06 85 ALA A CA 1
ATOM 663 C C . ALA A 1 85 ? 6.942 -7.426 10.529 1.00 82.06 85 ALA A C 1
ATOM 665 O O . ALA A 1 85 ? 7.797 -7.983 11.213 1.00 82.06 85 ALA A O 1
ATOM 666 N N . GLY A 1 86 ? 7.200 -6.854 9.358 1.00 83.62 86 GLY A N 1
ATOM 667 C CA . GLY A 1 86 ? 8.540 -6.633 8.859 1.00 83.62 86 GLY A CA 1
ATOM 668 C C . GLY A 1 86 ? 9.041 -5.239 9.192 1.00 83.62 86 GLY A C 1
ATOM 669 O O . GLY A 1 86 ? 8.651 -4.644 10.204 1.00 83.62 86 GLY A O 1
ATOM 670 N N . GLY A 1 87 ? 9.903 -4.735 8.313 1.00 88.31 87 GLY A N 1
ATOM 671 C CA . GLY A 1 87 ? 10.582 -3.461 8.479 1.00 88.31 87 GLY A CA 1
ATOM 672 C C . GLY A 1 87 ? 9.679 -2.236 8.317 1.00 88.31 87 GLY A C 1
ATOM 673 O O . GLY A 1 87 ? 8.516 -2.186 8.740 1.00 88.31 87 GLY A O 1
ATOM 674 N N . GLN A 1 88 ? 10.266 -1.180 7.762 1.00 90.69 88 GLN A N 1
ATOM 675 C CA . GLN A 1 88 ? 9.594 0.104 7.624 1.00 90.69 88 GLN A CA 1
ATOM 676 C C . GLN A 1 88 ? 8.527 0.016 6.533 1.00 90.69 88 GLN A C 1
ATOM 678 O O . GLN A 1 88 ? 8.856 -0.203 5.370 1.00 90.69 88 GLN A O 1
ATOM 683 N N . ILE A 1 89 ? 7.264 0.228 6.905 1.00 93.44 89 ILE A N 1
ATOM 684 C CA . ILE A 1 89 ? 6.148 0.331 5.958 1.00 93.44 89 ILE A CA 1
ATOM 685 C C . ILE A 1 89 ? 5.998 1.783 5.484 1.00 93.44 89 ILE A C 1
ATOM 687 O O . ILE A 1 89 ? 6.275 2.730 6.211 1.00 93.44 89 ILE A O 1
ATOM 691 N N . ILE A 1 90 ? 5.517 1.974 4.270 1.00 94.44 90 ILE A N 1
ATOM 692 C CA . ILE A 1 90 ? 5.045 3.238 3.725 1.00 94.44 90 ILE A CA 1
ATOM 693 C C . ILE A 1 90 ? 3.664 2.951 3.138 1.00 94.44 90 ILE A C 1
ATOM 695 O O . ILE A 1 90 ? 3.498 1.982 2.397 1.00 94.44 90 ILE A O 1
ATOM 699 N N . ILE A 1 91 ? 2.682 3.766 3.518 1.00 95.62 91 ILE A N 1
ATOM 700 C CA . ILE A 1 91 ? 1.296 3.663 3.063 1.00 95.62 91 ILE A CA 1
ATOM 701 C C . ILE A 1 91 ? 0.990 4.913 2.246 1.00 95.62 91 ILE A C 1
ATOM 703 O O . ILE A 1 91 ? 1.086 6.022 2.769 1.00 95.62 91 ILE A O 1
ATOM 707 N N . GLU A 1 92 ? 0.643 4.734 0.976 1.00 95.56 92 GLU A N 1
ATOM 708 C CA . GLU A 1 92 ? 0.436 5.821 0.020 1.00 95.56 92 GLU A CA 1
ATOM 709 C C . GLU A 1 92 ? -0.944 5.681 -0.634 1.00 95.56 92 GLU A C 1
ATOM 711 O O . GLU A 1 92 ? -1.158 4.754 -1.420 1.00 95.56 92 GLU A O 1
ATOM 716 N N . PRO A 1 93 ? -1.887 6.584 -0.314 1.00 96.12 93 PRO A N 1
ATOM 717 C CA . PRO A 1 93 ? -3.096 6.789 -1.098 1.00 96.12 93 PRO A CA 1
ATOM 718 C C . PRO A 1 93 ? -2.734 7.400 -2.455 1.00 96.12 93 PRO A C 1
ATOM 720 O O . PRO A 1 93 ? -2.210 8.515 -2.509 1.00 96.12 93 PRO A O 1
ATOM 723 N N . ILE A 1 94 ? -2.995 6.690 -3.548 1.00 95.94 94 ILE A N 1
ATOM 724 C CA . ILE A 1 94 ? -2.642 7.132 -4.903 1.00 95.94 94 ILE A CA 1
ATOM 725 C C . ILE A 1 94 ? -3.659 6.599 -5.912 1.00 95.94 94 ILE A C 1
ATOM 727 O O . ILE A 1 94 ? -3.987 5.425 -5.876 1.00 95.94 94 ILE A O 1
ATOM 731 N N . ASP A 1 95 ? -4.176 7.452 -6.795 1.00 97.31 95 ASP A N 1
ATOM 732 C CA . ASP A 1 95 ? -5.068 7.046 -7.894 1.00 97.31 95 ASP A CA 1
ATOM 733 C C . ASP A 1 95 ? -4.220 6.437 -9.024 1.00 97.31 95 ASP A C 1
ATOM 735 O O . ASP A 1 95 ? -3.572 7.162 -9.782 1.00 97.31 95 ASP A O 1
ATOM 739 N N . ILE A 1 96 ? -4.132 5.104 -9.082 1.00 97.12 96 ILE A N 1
ATOM 740 C CA . ILE A 1 96 ? -3.257 4.408 -10.046 1.00 97.12 96 ILE A CA 1
ATOM 741 C C . ILE A 1 96 ? -3.974 4.039 -11.341 1.00 97.12 96 ILE A C 1
ATOM 743 O O . ILE A 1 96 ? -3.320 3.791 -12.358 1.00 97.12 96 ILE A O 1
ATOM 747 N N . ASN A 1 97 ? -5.302 3.958 -11.313 1.00 96.31 97 ASN A N 1
ATOM 748 C CA . ASN A 1 97 ? -6.131 3.524 -12.435 1.00 96.31 97 ASN A CA 1
ATOM 749 C C . ASN A 1 97 ? -6.858 4.697 -13.131 1.00 96.31 97 ASN A C 1
ATOM 751 O O . ASN A 1 97 ? -7.573 4.452 -14.113 1.00 96.31 97 ASN A O 1
ATOM 755 N N . ALA A 1 98 ? -6.594 5.930 -12.681 1.00 96.12 98 ALA A N 1
ATOM 756 C CA . ALA A 1 98 ? -7.124 7.193 -13.184 1.00 96.12 98 ALA A CA 1
ATOM 757 C C . ALA A 1 98 ? -8.646 7.309 -13.048 1.00 96.12 98 ALA A C 1
ATOM 759 O O . ALA A 1 98 ? -9.323 7.835 -13.937 1.00 96.12 98 ALA A O 1
ATOM 760 N N . ASP A 1 99 ? -9.195 6.771 -11.963 1.00 95.62 99 ASP A N 1
ATOM 761 C CA . ASP A 1 99 ? -10.634 6.753 -11.727 1.00 95.62 99 ASP A CA 1
ATOM 762 C C . ASP A 1 99 ? -11.138 7.914 -10.846 1.00 95.62 99 ASP A C 1
ATOM 764 O O . ASP A 1 99 ? -12.350 8.077 -10.662 1.00 95.62 99 ASP A O 1
ATOM 768 N N . GLY A 1 100 ? -10.223 8.757 -10.357 1.00 95.19 100 GLY A N 1
ATOM 769 C CA . GLY A 1 100 ? -10.502 9.896 -9.486 1.00 95.19 100 GLY A CA 1
ATOM 770 C C . GLY A 1 100 ? -10.613 9.543 -8.001 1.00 95.19 100 GLY A C 1
ATOM 771 O O . GLY A 1 100 ? -10.854 10.433 -7.181 1.00 95.19 100 GLY A O 1
ATOM 772 N N . VAL A 1 101 ? -10.441 8.275 -7.635 1.00 94.88 101 VAL A N 1
ATOM 773 C CA . VAL A 1 101 ? -10.478 7.756 -6.271 1.00 94.88 101 VAL A CA 1
ATOM 774 C C . VAL A 1 101 ? -9.106 7.181 -5.933 1.00 94.88 101 VAL A C 1
ATOM 776 O O . VAL A 1 101 ? -8.497 6.452 -6.703 1.00 94.88 101 VAL A O 1
ATOM 779 N N . ALA A 1 102 ? -8.590 7.506 -4.747 1.00 96.06 102 ALA A N 1
ATOM 780 C CA . ALA A 1 102 ? -7.311 6.945 -4.336 1.00 96.06 102 ALA A CA 1
ATOM 781 C C . ALA A 1 102 ? -7.418 5.426 -4.129 1.00 96.06 102 ALA A C 1
ATOM 783 O O . ALA A 1 102 ? -8.319 4.933 -3.437 1.00 96.06 102 ALA A O 1
ATOM 784 N N . ASP A 1 103 ? -6.437 4.719 -4.671 1.00 97.12 103 ASP A N 1
ATOM 785 C CA . ASP A 1 103 ? -6.100 3.341 -4.358 1.00 97.12 103 ASP A CA 1
ATOM 786 C C . ASP A 1 103 ? -5.054 3.299 -3.240 1.00 97.12 103 ASP A C 1
ATOM 788 O O . ASP A 1 103 ? -4.592 4.329 -2.740 1.00 97.12 103 ASP A O 1
ATOM 792 N N . LEU A 1 104 ? -4.681 2.094 -2.821 1.00 97.06 104 LEU A N 1
ATOM 793 C CA . LEU A 1 104 ? -3.759 1.882 -1.716 1.00 97.06 104 LEU A CA 1
ATOM 794 C C . LEU A 1 104 ? -2.482 1.193 -2.197 1.00 97.06 104 LEU A C 1
ATOM 796 O O . LEU A 1 104 ? -2.499 0.032 -2.609 1.00 97.06 104 LEU A O 1
ATOM 800 N N . VAL A 1 105 ? -1.358 1.894 -2.066 1.00 97.69 105 VAL A N 1
ATOM 801 C CA . VAL A 1 105 ? -0.017 1.342 -2.264 1.00 97.69 105 VAL A CA 1
ATOM 802 C C . VAL A 1 105 ? 0.664 1.172 -0.915 1.00 97.69 105 VAL A C 1
ATOM 804 O O . VAL A 1 105 ? 0.735 2.093 -0.104 1.00 97.69 105 VAL A O 1
ATOM 807 N N . ILE A 1 106 ? 1.188 -0.027 -0.682 1.00 96.50 106 ILE A N 1
ATOM 808 C CA . ILE A 1 106 ? 1.923 -0.378 0.529 1.00 96.50 106 ILE A CA 1
ATOM 809 C C . ILE A 1 106 ? 3.305 -0.844 0.116 1.00 96.50 106 ILE A C 1
ATOM 811 O O . ILE A 1 106 ? 3.446 -1.892 -0.514 1.00 96.50 106 ILE A O 1
ATOM 815 N N . SER A 1 107 ? 4.322 -0.082 0.498 1.00 95.88 107 SER A N 1
ATOM 816 C CA . SER A 1 107 ? 5.721 -0.457 0.309 1.00 95.88 107 SER A CA 1
ATOM 817 C C . SER A 1 107 ? 6.343 -0.786 1.659 1.00 95.88 107 SER A C 1
ATOM 819 O O . SER A 1 107 ? 6.096 -0.089 2.632 1.00 95.88 107 SER A O 1
ATOM 821 N N . GLU A 1 108 ? 7.146 -1.836 1.754 1.00 94.81 108 GLU A N 1
ATOM 822 C CA . GLU A 1 108 ? 7.810 -2.218 3.003 1.00 94.81 108 GLU A CA 1
ATOM 823 C C . GLU A 1 108 ? 9.255 -2.597 2.733 1.00 94.81 108 GLU A C 1
ATOM 825 O O . GLU A 1 108 ? 9.512 -3.459 1.896 1.00 94.81 108 GLU A O 1
ATOM 830 N N . ASN A 1 109 ? 10.178 -1.951 3.439 1.00 93.25 109 ASN A N 1
ATOM 831 C CA . ASN A 1 109 ? 11.608 -2.173 3.289 1.00 93.25 109 ASN A CA 1
ATOM 832 C C . ASN A 1 109 ? 12.094 -3.298 4.218 1.00 93.25 109 ASN A C 1
ATOM 834 O O . ASN A 1 109 ? 11.950 -3.210 5.440 1.00 93.25 109 ASN A O 1
ATOM 838 N N . PHE A 1 110 ? 12.695 -4.321 3.621 1.00 88.88 110 PHE A N 1
ATOM 839 C CA . PHE A 1 110 ? 13.341 -5.479 4.224 1.00 88.88 110 PHE A CA 1
ATOM 840 C C . PHE A 1 110 ? 14.831 -5.467 3.887 1.00 88.88 110 PHE A C 1
ATOM 842 O O . PHE A 1 110 ? 15.253 -6.159 2.966 1.00 88.88 110 PHE A O 1
ATOM 849 N N . GLU A 1 111 ? 15.613 -4.697 4.646 1.00 86.06 111 GLU A N 1
ATOM 850 C CA . GLU A 1 111 ? 17.080 -4.589 4.555 1.00 86.06 111 GLU A CA 1
ATOM 851 C C . GLU A 1 111 ? 17.614 -4.215 3.157 1.00 86.06 111 GLU A C 1
ATOM 853 O O . GLU A 1 111 ? 18.053 -3.085 2.949 1.00 86.06 111 GLU A O 1
ATOM 858 N N . LEU A 1 112 ? 17.583 -5.159 2.215 1.00 87.06 112 LEU A N 1
ATOM 859 C CA . LEU A 1 112 ? 18.072 -5.059 0.841 1.00 87.06 112 LEU A CA 1
ATOM 860 C C . LEU A 1 112 ? 16.954 -4.939 -0.207 1.00 87.06 112 LEU A C 1
ATOM 862 O O . LEU A 1 112 ? 17.239 -4.624 -1.362 1.00 87.06 112 LEU A O 1
ATOM 866 N N . GLU A 1 113 ? 15.698 -5.199 0.161 1.00 92.06 113 GLU A N 1
ATOM 867 C CA . GLU A 1 113 ? 14.580 -5.231 -0.783 1.00 92.06 113 GLU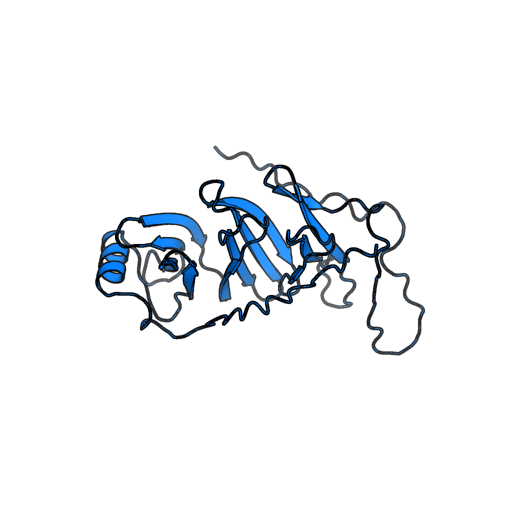 A CA 1
ATOM 868 C C . GLU A 1 113 ? 13.346 -4.499 -0.256 1.00 92.06 113 GLU A C 1
ATOM 870 O O . GLU A 1 113 ? 13.006 -4.529 0.919 1.00 92.06 113 GLU A O 1
ATOM 875 N N . TRP A 1 114 ? 12.609 -3.886 -1.165 1.00 94.75 114 TRP A N 1
ATOM 876 C CA . TRP A 1 114 ? 11.285 -3.334 -0.951 1.00 94.75 114 TRP A CA 1
ATOM 877 C C . TRP A 1 114 ? 10.248 -4.335 -1.425 1.00 94.75 114 TRP A C 1
ATOM 879 O O . TRP A 1 114 ? 10.193 -4.636 -2.613 1.00 94.75 114 TRP A O 1
ATOM 889 N N . SER A 1 115 ? 9.380 -4.803 -0.535 1.00 94.81 115 SER A N 1
ATOM 890 C CA . SER A 1 115 ? 8.124 -5.424 -0.957 1.00 94.81 115 SER A CA 1
ATOM 891 C C . SER A 1 115 ? 7.110 -4.341 -1.305 1.00 94.81 115 SER A C 1
ATOM 893 O O . SER A 1 115 ? 7.051 -3.309 -0.637 1.00 94.81 115 SER A O 1
ATOM 895 N N . ILE A 1 116 ? 6.287 -4.581 -2.317 1.00 96.56 116 ILE A N 1
ATOM 896 C CA . ILE A 1 116 ? 5.207 -3.687 -2.716 1.00 96.56 116 ILE A CA 1
ATOM 897 C C . ILE A 1 116 ? 3.929 -4.471 -2.941 1.00 96.56 116 ILE A C 1
ATOM 899 O O . ILE A 1 116 ? 3.918 -5.506 -3.602 1.00 96.56 116 ILE A O 1
ATOM 903 N N . ARG A 1 117 ? 2.842 -3.944 -2.390 1.00 97.00 117 ARG A N 1
ATOM 904 C CA . ARG A 1 117 ? 1.487 -4.444 -2.579 1.00 97.00 117 ARG A CA 1
ATOM 905 C C . ARG A 1 117 ? 0.599 -3.293 -2.994 1.00 97.00 117 ARG A C 1
ATOM 907 O O . ARG A 1 117 ? 0.727 -2.184 -2.481 1.00 97.00 117 ARG A O 1
ATOM 914 N N . ILE A 1 118 ? -0.293 -3.575 -3.927 1.00 97.62 118 ILE A N 1
ATOM 915 C CA . ILE A 1 118 ? -1.193 -2.578 -4.489 1.00 97.62 118 ILE A CA 1
ATOM 916 C C . ILE A 1 118 ? -2.610 -3.115 -4.396 1.00 97.62 118 ILE A C 1
ATOM 918 O O . ILE A 1 118 ? -2.868 -4.250 -4.805 1.00 97.62 118 ILE A O 1
ATOM 922 N N . TYR A 1 119 ? -3.514 -2.294 -3.881 1.00 97.56 119 TYR A N 1
ATOM 923 C CA . TYR A 1 119 ? -4.917 -2.613 -3.668 1.00 97.56 119 TYR A CA 1
ATOM 924 C C . TYR A 1 119 ? -5.786 -1.559 -4.348 1.00 97.56 119 TYR A C 1
ATOM 926 O O . TYR A 1 119 ? -5.637 -0.378 -4.051 1.00 97.56 119 TYR A O 1
ATOM 934 N N . VAL A 1 120 ? -6.701 -1.980 -5.226 1.00 96.12 120 VAL A N 1
ATOM 935 C CA . VAL A 1 120 ? -7.570 -1.053 -5.974 1.00 96.12 120 VAL A CA 1
ATOM 936 C C . VAL A 1 120 ? -8.900 -0.861 -5.254 1.00 96.12 120 VAL A C 1
ATOM 938 O O . VAL A 1 120 ? -9.612 -1.837 -4.992 1.00 96.12 120 VAL A O 1
ATOM 941 N N . ASN A 1 121 ? -9.258 0.387 -4.954 1.00 94.00 121 ASN A N 1
ATOM 942 C CA . ASN A 1 121 ? -10.429 0.737 -4.151 1.00 94.00 121 ASN A CA 1
ATOM 943 C C . ASN A 1 121 ? -11.736 0.340 -4.850 1.00 94.00 121 ASN A C 1
ATOM 945 O O . ASN A 1 121 ? -12.563 -0.350 -4.254 1.00 94.00 121 ASN A O 1
ATOM 949 N N . GLN A 1 122 ? -11.879 0.640 -6.146 1.00 90.06 122 GLN A N 1
ATOM 950 C CA . GLN A 1 122 ? -13.057 0.244 -6.938 1.00 90.06 122 GLN A CA 1
ATOM 951 C C . GLN A 1 122 ? -13.321 -1.267 -6.967 1.00 90.06 122 GLN A C 1
ATOM 953 O O . GLN A 1 122 ? -14.436 -1.700 -7.251 1.00 90.06 122 GLN A O 1
ATOM 958 N N . GLN A 1 123 ? -12.309 -2.078 -6.656 1.00 88.69 123 GLN A N 1
ATOM 959 C CA . GLN A 1 123 ? -12.424 -3.531 -6.558 1.00 88.69 123 GLN A CA 1
ATOM 960 C C . GLN A 1 123 ? -12.605 -4.012 -5.109 1.00 88.69 123 GLN A C 1
ATOM 962 O O . GLN A 1 123 ? -12.332 -5.173 -4.811 1.00 88.69 123 GLN A O 1
ATOM 967 N N . GLY A 1 124 ? -13.015 -3.130 -4.193 1.00 91.00 124 GLY A N 1
ATOM 968 C CA . GLY A 1 124 ? -13.145 -3.437 -2.769 1.00 91.00 124 GLY A CA 1
ATOM 969 C C . GLY A 1 124 ? -11.796 -3.634 -2.078 1.00 91.00 124 GLY A C 1
ATOM 970 O O . GLY A 1 124 ? -11.679 -4.505 -1.223 1.00 91.00 124 GLY A O 1
ATOM 971 N N . PHE A 1 125 ? -10.770 -2.872 -2.476 1.00 93.56 125 PHE A N 1
ATOM 972 C CA . PHE A 1 125 ? -9.379 -3.068 -2.046 1.00 93.56 125 PHE A CA 1
ATOM 973 C C . PHE A 1 125 ? -8.879 -4.492 -2.316 1.00 93.56 125 PHE A C 1
ATOM 975 O O . PHE A 1 125 ? -8.202 -5.103 -1.493 1.00 93.56 125 PHE A O 1
ATOM 982 N N . LYS A 1 126 ? -9.189 -5.043 -3.495 1.00 93.81 126 LYS A N 1
ATOM 983 C CA . LYS A 1 126 ? -8.586 -6.299 -3.953 1.00 93.81 126 LYS A CA 1
ATOM 984 C C . LYS A 1 126 ? -7.115 -6.066 -4.292 1.00 93.81 126 LYS A C 1
ATOM 986 O O . LYS A 1 126 ? -6.780 -5.098 -4.974 1.00 93.81 126 LYS A O 1
ATOM 991 N N . LYS A 1 127 ? -6.238 -6.978 -3.860 1.00 96.75 127 LYS A N 1
ATOM 992 C CA . LYS A 1 127 ? -4.812 -6.952 -4.214 1.00 96.75 127 LYS A CA 1
ATOM 993 C C . LYS A 1 127 ? -4.631 -7.185 -5.717 1.00 96.75 127 LYS A C 1
ATOM 995 O O . LYS A 1 127 ? -4.987 -8.251 -6.223 1.00 96.75 127 LYS A O 1
ATOM 1000 N N . VAL A 1 128 ? -4.051 -6.210 -6.412 1.00 96.38 128 VAL A N 1
ATOM 1001 C CA . VAL A 1 128 ? -3.799 -6.242 -7.865 1.00 96.38 128 VAL A CA 1
ATOM 1002 C C . VAL A 1 128 ? -2.329 -6.475 -8.218 1.00 96.38 128 VAL A C 1
ATOM 1004 O O . VAL A 1 128 ? -2.027 -6.838 -9.357 1.00 96.38 128 VAL A O 1
ATOM 1007 N N . PHE A 1 129 ? -1.424 -6.293 -7.251 1.00 97.44 129 PHE A N 1
ATOM 1008 C CA . PHE A 1 129 ? 0.007 -6.561 -7.388 1.00 97.44 129 PHE A CA 1
ATOM 1009 C C . PHE A 1 129 ? 0.642 -6.955 -6.051 1.00 97.44 129 PHE A C 1
ATOM 1011 O O . PHE A 1 129 ? 0.233 -6.461 -4.998 1.00 97.44 129 PHE A O 1
ATOM 1018 N N . ASP A 1 130 ? 1.650 -7.823 -6.120 1.00 96.69 130 ASP A N 1
ATOM 1019 C CA . ASP A 1 130 ? 2.513 -8.237 -5.013 1.00 96.69 130 ASP A CA 1
ATOM 1020 C C . ASP A 1 130 ? 3.896 -8.577 -5.589 1.00 96.69 130 ASP A C 1
ATOM 1022 O O . ASP A 1 130 ? 3.998 -9.431 -6.474 1.00 96.69 130 ASP A O 1
ATOM 1026 N N . GLY A 1 131 ? 4.947 -7.884 -5.155 1.00 94.88 131 GLY A N 1
ATOM 1027 C CA . GLY A 1 131 ? 6.288 -8.059 -5.715 1.00 94.88 131 GLY A CA 1
ATOM 1028 C C . GLY A 1 131 ? 7.394 -7.435 -4.872 1.00 94.88 131 GLY A C 1
ATOM 1029 O O . GLY A 1 131 ? 7.126 -6.804 -3.850 1.00 94.88 131 GLY A O 1
ATOM 1030 N N . THR A 1 132 ? 8.644 -7.608 -5.309 1.00 94.19 132 THR A N 1
ATOM 1031 C CA . THR A 1 132 ? 9.830 -7.037 -4.656 1.00 94.19 132 THR A CA 1
ATOM 1032 C C . THR A 1 132 ? 10.660 -6.178 -5.611 1.00 94.19 132 THR A C 1
ATOM 1034 O O . THR A 1 132 ? 10.606 -6.343 -6.830 1.00 94.19 132 THR A O 1
ATOM 1037 N N . SER A 1 133 ? 11.406 -5.226 -5.054 1.00 93.44 133 SER A N 1
ATOM 1038 C CA . SER A 1 133 ? 12.266 -4.286 -5.771 1.00 93.44 133 SER A CA 1
ATOM 1039 C C . SER A 1 133 ? 13.488 -3.949 -4.922 1.00 93.44 133 SER A C 1
ATOM 1041 O O . SER A 1 133 ? 13.345 -3.634 -3.752 1.00 93.44 133 SER A O 1
ATOM 1043 N N . ILE A 1 134 ? 14.694 -3.942 -5.479 1.00 92.38 134 ILE A N 1
ATOM 1044 C CA . ILE A 1 134 ? 15.914 -3.598 -4.722 1.00 92.38 134 ILE A CA 1
ATOM 1045 C C . ILE A 1 134 ? 15.973 -2.109 -4.350 1.00 92.38 134 ILE A C 1
ATOM 1047 O O . ILE A 1 134 ? 16.645 -1.715 -3.405 1.00 92.38 134 ILE A O 1
ATOM 1051 N N . LEU A 1 135 ? 15.260 -1.262 -5.097 1.00 91.81 135 LEU A N 1
ATOM 1052 C CA . LEU A 1 135 ? 15.043 0.145 -4.757 1.00 91.81 135 LEU A CA 1
ATOM 1053 C C . LEU A 1 135 ? 13.564 0.381 -4.479 1.00 91.81 135 LEU A C 1
ATOM 1055 O O . LEU A 1 135 ? 12.716 -0.399 -4.914 1.00 91.81 135 LEU A O 1
ATOM 1059 N N . ARG A 1 136 ? 13.249 1.504 -3.829 1.00 93.38 136 ARG A N 1
ATOM 1060 C CA . ARG A 1 136 ? 11.862 1.931 -3.651 1.00 93.38 136 ARG A CA 1
ATOM 1061 C C . ARG A 1 136 ? 11.151 1.964 -5.018 1.00 93.38 136 ARG A C 1
ATOM 1063 O O . ARG A 1 136 ? 11.690 2.581 -5.939 1.00 93.38 136 ARG A O 1
ATOM 1070 N N . PRO A 1 137 ? 9.992 1.301 -5.166 1.00 94.56 137 PRO A N 1
ATOM 1071 C CA . PRO A 1 137 ? 9.227 1.328 -6.406 1.00 94.56 137 PRO A CA 1
ATOM 1072 C C . PRO A 1 137 ? 8.795 2.741 -6.788 1.00 94.56 137 PRO A C 1
ATOM 1074 O O . PRO A 1 137 ? 8.549 3.582 -5.922 1.00 94.56 137 PRO A O 1
ATOM 1077 N N . GLU A 1 138 ? 8.685 2.988 -8.090 1.00 95.81 138 GLU A N 1
ATOM 1078 C CA . GLU A 1 138 ? 8.302 4.290 -8.636 1.00 95.81 138 GLU A CA 1
ATOM 1079 C C . GLU A 1 138 ? 7.035 4.142 -9.487 1.00 95.81 138 GLU A C 1
ATOM 1081 O O . GLU A 1 138 ? 6.855 3.134 -10.170 1.00 95.81 138 GLU A O 1
ATOM 1086 N N . PHE A 1 139 ? 6.174 5.159 -9.470 1.00 96.06 139 PHE A N 1
ATOM 1087 C CA . PHE A 1 139 ? 4.961 5.220 -10.284 1.00 96.06 139 PHE A CA 1
ATOM 1088 C C . PHE A 1 139 ? 5.061 6.362 -11.286 1.00 96.06 139 PHE A C 1
ATOM 1090 O O . PHE A 1 139 ? 5.487 7.465 -10.933 1.00 96.06 139 PHE A O 1
ATOM 1097 N N . LYS A 1 140 ? 4.679 6.108 -12.538 1.00 95.25 140 LYS A N 1
ATOM 1098 C CA . LYS A 1 140 ? 4.732 7.113 -13.600 1.00 95.25 140 LYS A CA 1
ATOM 1099 C C . LYS A 1 140 ? 3.733 6.807 -14.706 1.00 95.25 140 LYS A C 1
ATOM 1101 O O . LYS A 1 140 ? 3.648 5.666 -15.130 1.00 95.25 140 LYS A O 1
ATOM 1106 N N . ASP A 1 141 ? 3.059 7.834 -15.209 1.00 95.44 141 ASP A N 1
ATOM 1107 C CA . ASP A 1 141 ? 2.274 7.744 -16.441 1.00 95.44 141 ASP A CA 1
ATOM 1108 C C . ASP A 1 141 ? 3.211 7.860 -17.658 1.00 95.44 141 ASP A C 1
ATOM 1110 O O . ASP A 1 141 ? 3.709 8.942 -17.993 1.00 95.44 141 ASP A O 1
ATOM 1114 N N . PHE A 1 142 ? 3.526 6.727 -18.285 1.00 90.00 142 PHE A N 1
ATOM 1115 C CA . PHE A 1 142 ? 4.304 6.659 -19.524 1.00 90.00 142 PHE A CA 1
ATOM 1116 C C . PHE A 1 142 ? 3.435 6.730 -20.776 1.00 90.00 142 PHE A C 1
ATOM 1118 O O . PHE A 1 142 ? 3.966 7.018 -21.854 1.00 90.00 142 PHE A O 1
ATOM 1125 N N . THR A 1 143 ? 2.138 6.438 -20.674 1.00 88.94 143 THR A N 1
ATOM 1126 C CA . THR A 1 143 ? 1.257 6.351 -21.848 1.00 88.94 143 THR A CA 1
ATOM 1127 C C . THR A 1 143 ? 0.470 7.630 -22.118 1.00 88.94 143 THR A C 1
ATOM 1129 O O . THR A 1 143 ? 0.006 7.831 -23.242 1.00 88.94 143 THR A O 1
ATOM 1132 N N . GLY A 1 144 ? 0.394 8.526 -21.137 1.00 93.31 144 GLY A N 1
ATOM 1133 C CA . GLY A 1 144 ? -0.395 9.749 -21.174 1.00 93.31 144 GLY A CA 1
ATOM 1134 C C . GLY A 1 144 ? -1.895 9.509 -21.001 1.00 93.31 144 GLY A C 1
ATOM 1135 O O . GLY A 1 144 ? -2.678 10.392 -21.357 1.00 93.31 144 GLY A O 1
ATOM 1136 N N . ASP A 1 145 ? -2.308 8.327 -20.532 1.00 93.25 145 ASP A N 1
ATOM 1137 C CA . ASP A 1 145 ? -3.716 7.989 -20.292 1.00 93.25 145 ASP A CA 1
ATOM 1138 C C . ASP A 1 145 ? -4.171 8.295 -18.853 1.00 93.25 145 ASP A C 1
ATOM 1140 O O . ASP A 1 145 ? -5.335 8.074 -18.517 1.00 93.25 145 ASP A O 1
ATOM 1144 N N . GLY A 1 146 ? -3.274 8.846 -18.027 1.00 94.50 146 GLY A N 1
ATOM 1145 C CA . GLY A 1 146 ? -3.497 9.162 -16.621 1.00 94.50 146 GLY A CA 1
ATOM 1146 C C . GLY A 1 146 ? -3.265 7.985 -15.676 1.00 94.50 146 GLY A C 1
ATOM 1147 O O . GLY A 1 146 ? -3.166 8.208 -14.470 1.00 94.50 146 GLY A O 1
ATOM 1148 N N . ARG A 1 147 ? -3.163 6.748 -16.180 1.00 95.88 147 ARG A N 1
ATOM 1149 C CA . ARG A 1 147 ? -2.893 5.566 -15.356 1.00 95.88 147 ARG A CA 1
ATOM 1150 C C . ARG A 1 147 ? -1.412 5.488 -15.043 1.00 95.88 147 ARG A C 1
ATOM 1152 O O . ARG A 1 147 ? -0.558 5.848 -15.848 1.00 95.88 147 ARG A O 1
ATOM 1159 N N . LEU A 1 148 ? -1.097 4.989 -13.856 1.00 96.44 148 LEU A N 1
ATOM 1160 C CA . LEU A 1 148 ? 0.280 4.914 -13.398 1.00 96.44 148 LEU A CA 1
ATOM 1161 C C . LEU A 1 148 ? 0.860 3.530 -13.674 1.00 96.44 148 LEU A C 1
ATOM 1163 O O . LEU A 1 148 ? 0.442 2.521 -13.096 1.00 96.44 148 LEU A O 1
ATOM 1167 N N . GLU A 1 149 ? 1.884 3.482 -14.520 1.00 96.88 149 GLU A N 1
ATOM 1168 C CA . GLU A 1 149 ? 2.754 2.322 -14.611 1.00 96.88 149 GLU A CA 1
ATOM 1169 C C . GLU A 1 149 ? 3.665 2.228 -13.385 1.00 96.88 149 GLU A C 1
ATOM 1171 O O . GLU A 1 149 ? 4.148 3.225 -12.842 1.00 96.88 149 GLU A O 1
ATOM 1176 N N . LEU A 1 150 ? 3.931 0.990 -12.983 1.00 97.00 150 LEU A N 1
ATOM 1177 C CA . LEU A 1 150 ? 4.788 0.649 -11.862 1.00 97.00 150 LEU A CA 1
ATOM 1178 C C . LEU A 1 150 ? 6.182 0.273 -12.370 1.00 97.00 150 LEU A C 1
ATOM 1180 O O . LEU A 1 150 ? 6.336 -0.632 -13.190 1.00 97.00 150 LEU A O 1
ATOM 1184 N N . ILE A 1 151 ? 7.208 0.927 -11.840 1.00 95.50 151 ILE A N 1
ATOM 1185 C CA . ILE A 1 151 ? 8.614 0.675 -12.147 1.00 95.50 151 ILE A CA 1
ATOM 1186 C C . ILE A 1 151 ? 9.237 -0.099 -10.986 1.00 95.50 151 ILE A C 1
ATOM 1188 O O . ILE A 1 151 ? 9.322 0.395 -9.860 1.00 95.50 151 ILE A O 1
ATOM 1192 N N . ILE A 1 152 ? 9.723 -1.300 -11.285 1.00 94.38 152 ILE A N 1
ATOM 1193 C CA . ILE A 1 152 ? 10.418 -2.183 -10.346 1.00 94.38 152 ILE A CA 1
ATOM 1194 C C . ILE A 1 152 ? 11.859 -2.369 -10.808 1.00 94.38 152 ILE A C 1
ATOM 1196 O O . ILE A 1 152 ? 12.111 -2.584 -11.995 1.00 94.38 152 ILE A O 1
ATOM 1200 N N . LYS A 1 153 ? 12.806 -2.321 -9.869 1.00 91.69 153 LYS A N 1
ATOM 1201 C CA . LYS A 1 153 ? 14.212 -2.655 -10.119 1.00 91.69 153 LYS A CA 1
ATOM 1202 C C . LYS A 1 153 ? 14.504 -3.990 -9.449 1.00 91.69 153 LYS A C 1
ATOM 1204 O O . LYS A 1 153 ? 14.381 -4.104 -8.239 1.00 91.69 153 LYS A O 1
ATOM 1209 N N . THR A 1 154 ? 14.871 -5.002 -10.220 1.00 88.00 154 THR A N 1
ATOM 1210 C CA . THR A 1 154 ? 15.167 -6.348 -9.712 1.00 88.00 154 THR A CA 1
ATOM 1211 C C . THR A 1 154 ? 16.651 -6.650 -9.863 1.00 88.00 154 THR A C 1
ATOM 1213 O O . THR A 1 154 ? 17.218 -6.360 -10.918 1.00 88.00 154 THR A O 1
ATOM 1216 N N . ASP A 1 155 ? 17.253 -7.294 -8.869 1.00 84.06 155 ASP A N 1
ATOM 1217 C CA . ASP A 1 155 ? 18.530 -7.990 -9.026 1.00 84.06 155 ASP A CA 1
ATOM 1218 C C . ASP A 1 155 ? 18.229 -9.470 -9.316 1.00 84.06 155 ASP A C 1
ATOM 1220 O O . ASP A 1 155 ? 17.851 -10.201 -8.402 1.00 84.06 155 ASP A O 1
ATOM 1224 N N . PRO A 1 156 ? 18.330 -9.931 -10.577 1.00 75.88 156 PRO A N 1
ATOM 1225 C CA . PRO A 1 156 ? 18.005 -11.314 -10.920 1.00 75.88 156 PRO A CA 1
ATOM 1226 C C . PRO A 1 156 ? 19.005 -12.330 -10.352 1.00 75.88 156 PRO A C 1
ATOM 1228 O O . PRO A 1 156 ? 18.744 -13.530 -10.414 1.00 75.88 156 PRO A O 1
ATOM 1231 N N . TYR A 1 157 ? 20.154 -11.876 -9.852 1.00 75.62 157 TYR A N 1
ATOM 1232 C CA . TYR A 1 157 ? 21.232 -12.745 -9.403 1.00 75.62 157 TYR A CA 1
ATOM 1233 C C . TYR A 1 157 ? 21.383 -12.765 -7.881 1.00 75.62 157 TYR A C 1
ATOM 1235 O O . TYR A 1 157 ? 22.047 -13.665 -7.373 1.00 75.62 157 TYR A O 1
ATOM 1243 N N . HIS A 1 158 ? 20.785 -11.810 -7.157 1.00 71.12 158 HIS A N 1
ATOM 1244 C CA . HIS A 1 158 ? 20.977 -11.613 -5.713 1.00 71.12 158 HIS A CA 1
ATOM 1245 C C . HIS A 1 158 ? 22.465 -11.598 -5.299 1.00 71.12 158 HIS A C 1
ATOM 1247 O O . HIS A 1 158 ? 22.813 -11.939 -4.166 1.00 71.12 158 HIS A O 1
ATOM 1253 N N . VAL A 1 159 ? 23.372 -11.254 -6.222 1.00 64.06 159 VAL A N 1
ATOM 1254 C CA . VAL A 1 159 ? 24.818 -11.243 -5.976 1.00 64.06 159 VAL A CA 1
ATOM 1255 C C . VAL A 1 159 ? 25.241 -9.810 -5.709 1.00 64.06 159 VAL A C 1
ATOM 1257 O O . VAL A 1 159 ? 25.414 -8.993 -6.607 1.00 64.06 159 VAL A O 1
ATOM 1260 N N . SER A 1 160 ? 25.437 -9.532 -4.427 1.00 57.03 160 SER A N 1
ATOM 1261 C CA . SER A 1 160 ? 25.699 -8.233 -3.801 1.00 57.03 160 SER A CA 1
ATOM 1262 C C . SER A 1 160 ? 26.944 -7.462 -4.272 1.00 57.03 160 SER A C 1
ATOM 1264 O O . SER A 1 160 ? 27.326 -6.496 -3.616 1.00 57.03 160 SER A O 1
ATOM 1266 N N . TYR A 1 161 ? 27.623 -7.873 -5.345 1.00 59.91 161 TYR A N 1
ATOM 1267 C CA . TYR A 1 161 ? 28.955 -7.359 -5.682 1.00 59.91 161 TYR A CA 1
ATOM 1268 C C . TYR A 1 161 ? 29.040 -6.551 -6.978 1.00 59.91 161 TYR A C 1
ATOM 1270 O O . TYR A 1 161 ? 30.017 -5.826 -7.138 1.00 59.91 161 TYR A O 1
ATOM 1278 N N . ASP A 1 162 ? 28.037 -6.595 -7.860 1.00 61.34 162 ASP A N 1
ATOM 1279 C CA . ASP A 1 162 ? 28.024 -5.742 -9.056 1.00 61.34 162 ASP A CA 1
ATOM 1280 C C . ASP A 1 162 ? 26.572 -5.392 -9.439 1.00 61.34 162 ASP A C 1
ATOM 1282 O O . ASP A 1 162 ? 25.777 -6.308 -9.667 1.00 61.34 162 ASP A O 1
ATOM 1286 N N . PRO A 1 163 ? 26.168 -4.105 -9.482 1.00 57.66 163 PRO A N 1
ATOM 1287 C CA . PRO A 1 163 ? 24.770 -3.703 -9.624 1.00 57.66 163 PRO A CA 1
ATOM 1288 C C . PRO A 1 163 ? 24.278 -3.856 -11.070 1.00 57.66 163 PRO A C 1
ATOM 1290 O O . PRO A 1 163 ? 24.008 -2.880 -11.773 1.00 57.66 163 PRO A O 1
ATOM 1293 N N . LEU A 1 164 ? 24.118 -5.095 -11.525 1.00 70.06 164 LEU A N 1
ATOM 1294 C CA . LEU A 1 164 ? 23.355 -5.409 -12.725 1.00 70.06 164 LEU A CA 1
ATOM 1295 C C . LEU A 1 164 ? 21.876 -5.521 -12.357 1.00 70.06 164 LEU A C 1
ATOM 1297 O O . LEU A 1 164 ? 21.332 -6.612 -12.214 1.00 70.06 164 LEU A O 1
ATOM 1301 N N . PHE A 1 165 ? 21.208 -4.379 -12.212 1.00 78.94 165 PHE A N 1
ATOM 1302 C CA . PHE A 1 165 ? 19.763 -4.363 -12.009 1.00 78.94 165 PHE A CA 1
ATOM 1303 C C . PHE A 1 165 ? 19.004 -4.338 -13.335 1.00 78.94 165 PHE A C 1
ATOM 1305 O O . PHE A 1 165 ? 19.388 -3.687 -14.310 1.00 78.94 165 PHE A O 1
ATOM 1312 N N . CYS A 1 166 ? 17.884 -5.052 -13.357 1.00 83.56 166 CYS A N 1
ATOM 1313 C CA . CYS A 1 166 ? 16.911 -4.999 -14.435 1.00 83.56 166 CYS A CA 1
ATOM 1314 C C . CYS A 1 166 ? 15.751 -4.099 -14.020 1.00 83.56 166 CYS A C 1
ATOM 1316 O O . CYS A 1 166 ? 15.208 -4.244 -12.929 1.00 83.56 166 CYS A O 1
ATOM 1318 N N . THR A 1 167 ? 15.342 -3.196 -14.907 1.00 89.62 167 THR A N 1
ATOM 1319 C CA . THR A 1 167 ? 14.105 -2.432 -14.730 1.00 89.62 167 THR A CA 1
ATOM 1320 C C . THR A 1 167 ? 12.964 -3.162 -15.423 1.00 89.62 167 THR A C 1
ATOM 1322 O O . THR A 1 167 ? 13.030 -3.416 -16.628 1.00 89.62 167 THR A O 1
ATOM 1325 N N . VAL A 1 168 ? 11.906 -3.462 -14.677 1.00 90.50 168 VAL A N 1
ATOM 1326 C CA . VAL A 1 168 ? 10.653 -4.006 -15.201 1.00 90.50 168 VAL A CA 1
ATOM 1327 C C . VAL A 1 168 ? 9.570 -2.952 -15.025 1.00 90.50 168 VAL A C 1
ATOM 1329 O O . VAL A 1 168 ? 9.373 -2.435 -13.928 1.00 90.50 168 VAL A O 1
ATOM 1332 N N . ILE A 1 169 ? 8.878 -2.632 -16.115 1.00 93.88 169 ILE A N 1
ATOM 1333 C CA . ILE A 1 169 ? 7.732 -1.724 -16.100 1.00 93.88 169 ILE A CA 1
ATOM 1334 C C . ILE A 1 169 ? 6.473 -2.580 -16.178 1.00 93.88 169 ILE A C 1
ATOM 1336 O O . ILE A 1 169 ? 6.336 -3.398 -17.092 1.00 93.88 169 ILE A O 1
ATOM 1340 N N . TYR A 1 170 ? 5.574 -2.399 -15.221 1.00 95.62 170 TYR A N 1
ATOM 1341 C CA . TYR A 1 170 ? 4.275 -3.049 -15.167 1.00 95.62 170 TYR A CA 1
ATOM 1342 C C . TYR A 1 170 ? 3.176 -2.040 -15.486 1.00 95.62 170 TYR A C 1
ATOM 1344 O O . TYR A 1 170 ? 3.232 -0.891 -15.057 1.00 95.62 170 TYR A O 1
ATOM 1352 N N . GLN A 1 171 ? 2.142 -2.497 -16.182 1.00 96.06 171 GLN A N 1
ATOM 1353 C CA . GLN A 1 171 ? 0.945 -1.723 -16.482 1.00 96.06 171 GLN A CA 1
ATOM 1354 C C . GLN A 1 171 ? -0.290 -2.431 -15.925 1.00 96.06 171 GLN A C 1
ATOM 1356 O O . GLN A 1 171 ? -0.403 -3.654 -16.036 1.00 96.06 171 GLN A O 1
ATOM 1361 N N . LEU A 1 172 ? -1.223 -1.666 -15.360 1.00 96.12 172 LEU A N 1
ATOM 1362 C CA . LEU A 1 172 ? -2.503 -2.185 -14.890 1.00 96.12 172 LEU A CA 1
ATOM 1363 C C . LEU A 1 172 ? -3.401 -2.550 -16.086 1.00 96.12 172 LEU A C 1
ATOM 1365 O O . LEU A 1 172 ? -3.797 -1.688 -16.870 1.00 96.12 172 LEU A O 1
ATOM 1369 N N . ARG A 1 173 ? -3.723 -3.838 -16.235 1.00 94.50 173 ARG A N 1
ATOM 1370 C CA . ARG A 1 173 ? -4.580 -4.394 -17.294 1.00 94.50 173 ARG A CA 1
ATOM 1371 C C . ARG A 1 173 ? -5.511 -5.437 -16.702 1.00 94.50 173 ARG A C 1
ATOM 1373 O O . ARG A 1 173 ? -5.075 -6.268 -15.911 1.00 94.50 173 ARG A O 1
ATOM 1380 N N . ASP A 1 174 ? -6.790 -5.377 -17.060 1.00 93.69 174 ASP A N 1
ATOM 1381 C CA . ASP A 1 174 ? -7.804 -6.334 -16.594 1.00 93.69 174 ASP A CA 1
ATOM 1382 C C . ASP A 1 174 ? -7.816 -6.503 -15.060 1.00 93.69 174 ASP A C 1
ATOM 1384 O O . ASP A 1 174 ? -7.991 -7.594 -14.522 1.00 93.69 174 ASP A O 1
ATOM 1388 N N . GLY A 1 175 ? -7.572 -5.401 -14.344 1.00 92.88 175 GLY A N 1
ATOM 1389 C CA . GLY A 1 175 ? -7.529 -5.367 -12.884 1.00 92.88 175 GLY A CA 1
ATOM 1390 C C . GLY A 1 175 ? -6.248 -5.908 -12.242 1.00 92.88 175 GLY A C 1
ATOM 1391 O O . GLY A 1 175 ? -6.232 -6.059 -11.027 1.00 92.88 175 GLY A O 1
ATOM 1392 N N . HIS A 1 176 ? -5.183 -6.180 -13.001 1.00 96.00 176 HIS A N 1
ATOM 1393 C CA . HIS A 1 176 ? -3.907 -6.678 -12.477 1.00 96.00 176 HIS A CA 1
ATOM 1394 C C . HIS A 1 176 ? -2.706 -5.990 -13.135 1.00 96.00 176 HIS A C 1
ATOM 1396 O O . HIS A 1 176 ? -2.731 -5.673 -14.322 1.00 96.00 176 HIS A O 1
ATOM 1402 N N . TYR A 1 177 ? -1.627 -5.764 -12.385 1.00 95.38 177 TYR A N 1
ATOM 1403 C CA . TYR A 1 177 ? -0.384 -5.272 -12.984 1.00 95.38 177 TYR A CA 1
ATOM 1404 C C . TYR A 1 177 ? 0.318 -6.393 -13.751 1.00 95.38 177 TYR A C 1
ATOM 1406 O O . TYR A 1 177 ? 0.600 -7.459 -13.208 1.00 95.38 177 TYR A O 1
ATOM 1414 N N . GLN A 1 178 ? 0.625 -6.135 -15.019 1.00 94.88 178 GLN A N 1
ATOM 1415 C CA . GLN A 1 178 ? 1.293 -7.072 -15.918 1.00 94.88 178 GLN A CA 1
ATOM 1416 C C . GLN A 1 178 ? 2.543 -6.421 -16.520 1.00 94.88 178 GLN A C 1
ATOM 1418 O O . GLN A 1 178 ? 2.502 -5.227 -16.827 1.00 94.88 178 GLN A O 1
ATOM 1423 N N . PRO A 1 179 ? 3.647 -7.163 -16.734 1.00 93.81 179 PRO A N 1
ATOM 1424 C CA . PRO A 1 179 ? 4.820 -6.619 -17.411 1.00 93.81 179 PRO A CA 1
ATOM 1425 C C . PRO A 1 179 ? 4.460 -6.048 -18.786 1.00 93.81 179 PRO A C 1
ATOM 1427 O O . PRO A 1 179 ? 3.774 -6.695 -19.584 1.00 93.81 179 PRO A O 1
ATOM 1430 N N . MET A 1 180 ? 4.946 -4.846 -19.095 1.00 90.19 180 MET A N 1
ATOM 1431 C CA . MET A 1 180 ? 4.712 -4.237 -20.400 1.00 90.19 180 MET A CA 1
ATOM 1432 C C . MET A 1 180 ? 5.404 -5.038 -21.515 1.00 90.19 180 MET A C 1
ATOM 1434 O O . MET A 1 180 ? 6.559 -5.453 -21.364 1.00 90.19 180 MET A O 1
ATOM 1438 N N . PRO A 1 181 ? 4.751 -5.233 -22.677 1.00 86.31 181 PRO A N 1
ATOM 1439 C CA . PRO A 1 181 ? 5.378 -5.888 -23.816 1.00 86.31 181 PRO A CA 1
ATOM 1440 C C . PRO A 1 181 ? 6.641 -5.146 -24.270 1.00 86.31 181 PRO A C 1
ATOM 1442 O O . PRO A 1 181 ? 6.643 -3.928 -24.438 1.00 86.31 181 PRO A O 1
ATOM 1445 N N . LYS A 1 182 ? 7.707 -5.883 -24.600 1.00 72.50 182 LYS A N 1
ATOM 1446 C CA . LYS A 1 182 ? 8.981 -5.294 -25.066 1.00 72.50 182 LYS A CA 1
ATOM 1447 C C . LYS A 1 182 ? 8.853 -4.408 -26.314 1.00 72.50 182 LYS A C 1
ATOM 1449 O O . LYS A 1 182 ? 9.718 -3.580 -26.560 1.00 72.50 182 LYS A O 1
ATOM 1454 N N . LYS A 1 183 ? 7.810 -4.596 -27.132 1.00 69.06 183 LYS A N 1
ATOM 1455 C CA . LYS A 1 183 ? 7.624 -3.853 -28.393 1.00 69.06 183 LYS A CA 1
ATOM 1456 C C . LYS A 1 183 ? 7.042 -2.456 -28.199 1.00 69.06 183 LYS A C 1
ATOM 1458 O O . LYS A 1 183 ? 7.219 -1.614 -29.072 1.00 69.06 183 LYS A O 1
ATOM 1463 N N . THR A 1 184 ? 6.327 -2.216 -27.103 1.00 57.09 184 THR A N 1
ATOM 1464 C CA . THR A 1 184 ? 5.574 -0.969 -26.922 1.00 57.09 184 THR A CA 1
ATOM 1465 C C . THR A 1 184 ? 6.433 0.175 -26.412 1.00 57.09 184 THR A C 1
ATOM 1467 O O . THR A 1 184 ? 6.013 1.322 -26.510 1.00 57.09 184 THR A O 1
ATOM 1470 N N . HIS A 1 185 ? 7.635 -0.096 -25.904 1.00 52.47 185 HIS A N 1
ATOM 1471 C CA . HIS A 1 185 ? 8.571 0.923 -25.441 1.00 52.47 185 HIS A CA 1
ATOM 1472 C C . HIS A 1 185 ? 9.922 0.660 -26.096 1.00 52.47 185 HIS A C 1
ATOM 1474 O O . HIS A 1 185 ? 10.441 -0.448 -25.999 1.00 52.47 185 HIS A O 1
ATOM 1480 N N . ARG A 1 186 ? 10.525 1.664 -26.749 1.00 46.09 186 ARG A N 1
ATOM 1481 C CA . ARG A 1 186 ? 11.984 1.638 -26.904 1.00 46.09 186 ARG A CA 1
ATOM 1482 C C . ARG A 1 186 ? 12.514 1.771 -25.480 1.00 46.09 186 ARG A C 1
ATOM 1484 O O . ARG A 1 186 ? 12.277 2.824 -24.892 1.00 46.09 186 ARG A O 1
ATOM 1491 N N . PRO A 1 187 ? 13.138 0.743 -24.884 1.00 46.88 187 PRO A N 1
ATOM 1492 C CA . PRO A 1 187 ? 13.683 0.909 -23.556 1.00 46.88 187 PRO A CA 1
ATOM 1493 C C . PRO A 1 187 ? 14.788 1.956 -23.678 1.00 46.88 187 PRO A C 1
ATOM 1495 O O . PRO A 1 187 ? 15.845 1.698 -24.254 1.00 46.88 187 PRO A O 1
ATOM 1498 N N . THR A 1 188 ? 14.535 3.163 -23.181 1.00 42.03 188 THR A N 1
ATOM 1499 C CA . THR A 1 188 ? 15.606 4.114 -22.909 1.00 42.03 188 THR A CA 1
ATOM 1500 C C . THR A 1 188 ? 16.316 3.567 -21.682 1.00 42.03 188 THR A C 1
ATOM 1502 O O . THR A 1 188 ? 16.018 3.944 -20.552 1.00 42.03 188 THR A O 1
ATOM 1505 N N . VAL A 1 189 ? 17.190 2.583 -21.891 1.00 44.78 189 VAL A N 1
ATOM 1506 C CA . VAL A 1 189 ? 18.044 2.084 -20.822 1.00 44.78 189 VAL A CA 1
ATOM 1507 C C . VAL A 1 189 ? 19.108 3.146 -20.594 1.00 44.78 189 VAL A C 1
ATOM 1509 O O . VAL A 1 189 ? 20.129 3.187 -21.276 1.00 44.78 189 VAL A O 1
ATOM 1512 N N . VAL A 1 190 ? 18.823 4.072 -19.683 1.00 40.44 190 VAL A N 1
ATOM 1513 C CA . VAL A 1 190 ? 19.813 5.030 -19.201 1.00 40.44 190 VAL A CA 1
ATOM 1514 C C . VAL A 1 190 ? 20.621 4.308 -18.135 1.00 40.44 190 VAL A C 1
ATOM 1516 O O . VAL A 1 190 ? 20.176 4.171 -16.999 1.00 40.44 190 VAL A O 1
ATOM 1519 N N . PHE A 1 191 ? 21.793 3.805 -18.507 1.00 42.59 191 PHE A N 1
ATOM 1520 C CA . PHE A 1 191 ? 22.778 3.372 -17.526 1.00 42.59 191 PHE A CA 1
ATOM 1521 C C . PHE A 1 191 ? 23.554 4.607 -17.058 1.00 42.59 191 PHE A C 1
ATOM 1523 O O . PHE A 1 191 ? 24.248 5.215 -17.880 1.00 42.59 191 PHE A O 1
ATOM 1530 N N . PRO A 1 192 ? 23.490 5.001 -15.776 1.00 38.50 192 PRO A N 1
ATOM 1531 C CA . PRO A 1 192 ? 24.519 5.866 -15.229 1.00 38.50 192 PRO A CA 1
ATOM 1532 C C . PRO A 1 192 ? 25.811 5.042 -15.163 1.00 38.50 192 PRO A C 1
ATOM 1534 O O . PRO A 1 192 ? 25.958 4.174 -14.309 1.00 38.50 192 PRO A O 1
ATOM 1537 N N . SER A 1 193 ? 26.732 5.260 -16.106 1.00 41.81 193 SER A N 1
ATOM 1538 C CA . SER A 1 193 ? 28.097 4.740 -15.983 1.00 41.81 193 SER A CA 1
ATOM 1539 C C . SER A 1 193 ? 28.850 5.628 -14.991 1.00 41.81 193 SER A C 1
ATOM 1541 O O . SER A 1 193 ? 28.990 6.821 -15.269 1.00 41.81 193 SER A O 1
ATOM 1543 N N . PRO A 1 194 ? 29.369 5.095 -13.870 1.00 47.00 194 PRO A N 1
ATOM 1544 C CA . PRO A 1 194 ? 30.170 5.887 -12.939 1.00 47.00 194 PRO A CA 1
ATOM 1545 C C . PRO A 1 194 ? 31.486 6.386 -13.561 1.00 47.00 194 PRO A C 1
ATOM 1547 O O . PRO A 1 194 ? 32.049 7.358 -13.075 1.00 47.00 194 PRO A O 1
ATOM 1550 N N . ASN A 1 195 ? 31.960 5.754 -14.649 1.00 46.31 195 ASN A N 1
ATOM 1551 C CA . ASN A 1 195 ? 33.318 5.932 -15.182 1.00 46.31 195 ASN A CA 1
ATOM 1552 C C . ASN A 1 195 ? 33.392 6.224 -16.698 1.00 46.31 195 ASN A C 1
ATOM 1554 O O . ASN A 1 195 ? 34.417 5.968 -17.328 1.00 46.31 195 ASN A O 1
ATOM 1558 N N . GLY A 1 196 ? 32.328 6.744 -17.321 1.00 42.22 196 GLY A N 1
ATOM 1559 C CA . GLY A 1 196 ? 32.397 7.357 -18.662 1.00 42.22 196 GLY A CA 1
ATOM 1560 C C . GLY A 1 196 ? 32.807 6.453 -19.839 1.00 42.22 196 GLY A C 1
ATOM 1561 O O . GLY A 1 196 ? 32.960 6.942 -20.955 1.00 42.22 196 GLY A O 1
ATOM 1562 N N . THR A 1 197 ? 32.957 5.143 -19.643 1.00 39.69 197 THR A N 1
ATOM 1563 C CA . THR A 1 197 ? 33.292 4.192 -20.711 1.00 39.69 197 THR A CA 1
ATOM 1564 C C . THR A 1 197 ? 32.063 3.369 -21.088 1.00 39.69 197 THR A C 1
ATOM 1566 O O . THR A 1 197 ? 31.570 2.532 -20.330 1.00 39.69 197 THR A O 1
ATOM 1569 N N . PHE A 1 198 ? 31.536 3.634 -22.285 1.00 45.81 198 PHE A N 1
ATOM 1570 C CA . PHE A 1 198 ? 30.456 2.875 -22.915 1.00 45.81 198 PHE A CA 1
ATOM 1571 C C . PHE A 1 198 ? 30.993 1.521 -23.408 1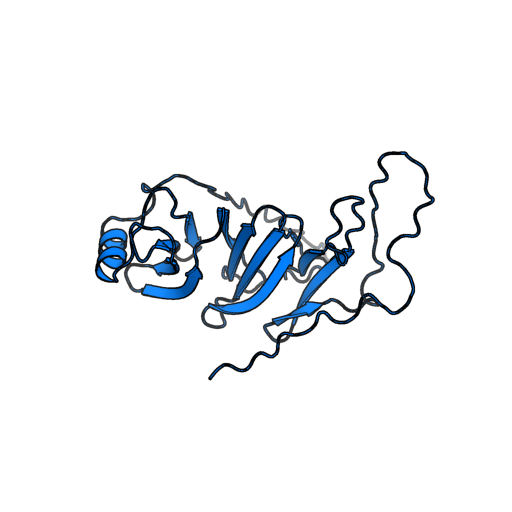.00 45.81 198 PHE A C 1
ATOM 1573 O O . PHE A 1 198 ? 31.300 1.355 -24.584 1.00 45.81 198 PHE A O 1
ATOM 1580 N N . GLY A 1 199 ? 31.154 0.560 -22.495 1.00 43.03 199 GLY A N 1
ATOM 1581 C CA . GLY A 1 199 ? 31.598 -0.806 -22.814 1.00 43.03 199 GLY A CA 1
ATOM 1582 C C . GLY A 1 199 ? 30.789 -1.923 -22.147 1.00 43.03 199 GLY A C 1
ATOM 1583 O O . GLY A 1 199 ? 31.078 -3.100 -22.355 1.00 43.03 199 GLY A O 1
ATOM 1584 N N . GLY A 1 200 ? 29.773 -1.588 -21.349 1.00 39.94 200 GLY A N 1
ATOM 1585 C CA . GLY A 1 200 ? 28.934 -2.577 -20.677 1.00 39.94 200 GLY A CA 1
ATOM 1586 C C . GLY A 1 200 ? 27.939 -3.204 -21.646 1.00 39.94 200 GLY A C 1
ATOM 1587 O O . GLY A 1 200 ? 27.109 -2.503 -22.226 1.00 39.94 200 GLY A O 1
ATOM 1588 N N . ARG A 1 201 ? 27.997 -4.532 -21.798 1.00 43.72 201 ARG A N 1
ATOM 1589 C CA . ARG A 1 201 ? 26.904 -5.337 -22.357 1.00 43.72 201 ARG A CA 1
ATOM 1590 C C . ARG A 1 201 ? 25.677 -5.132 -21.469 1.00 43.72 201 ARG A C 1
ATOM 1592 O O . ARG A 1 201 ? 25.496 -5.839 -20.485 1.00 43.72 201 ARG A O 1
ATOM 1599 N N . GLY A 1 202 ? 24.893 -4.105 -21.792 1.00 40.84 202 GLY A N 1
ATOM 1600 C CA . GLY A 1 202 ? 23.615 -3.829 -21.153 1.00 40.84 202 GLY A CA 1
ATOM 1601 C C . GLY A 1 202 ? 22.699 -5.044 -21.257 1.00 40.84 202 GLY A C 1
ATOM 1602 O O . GLY A 1 202 ? 22.949 -5.936 -22.065 1.00 40.84 202 GLY A O 1
ATOM 1603 N N . CYS A 1 203 ? 21.641 -5.064 -20.450 1.00 44.28 203 CYS A N 1
ATOM 1604 C CA . CYS A 1 203 ? 20.633 -6.123 -20.304 1.00 44.28 203 CYS A CA 1
ATOM 1605 C C . CYS A 1 203 ? 19.843 -6.488 -21.591 1.00 44.28 203 CYS A C 1
ATOM 1607 O O . CYS A 1 203 ? 18.646 -6.766 -21.539 1.00 44.28 203 CYS A O 1
ATOM 1609 N N . MET A 1 204 ? 20.470 -6.486 -22.768 1.00 39.09 204 MET A N 1
ATOM 1610 C CA . MET A 1 204 ? 19.881 -6.810 -24.055 1.00 39.09 204 MET A CA 1
ATOM 1611 C C . MET A 1 204 ? 20.602 -7.981 -24.737 1.00 39.09 204 MET A C 1
ATOM 1613 O O . MET A 1 204 ? 21.734 -7.882 -25.206 1.00 39.09 204 MET A O 1
ATOM 1617 N N . SER A 1 205 ? 19.817 -9.055 -24.874 1.00 45.97 205 SER A N 1
ATOM 1618 C CA . SER A 1 205 ? 20.038 -10.331 -25.574 1.00 45.97 205 SER A CA 1
ATOM 1619 C C . SER A 1 205 ? 20.961 -11.314 -24.833 1.00 45.97 205 SER A C 1
ATOM 1621 O O . SER A 1 205 ? 22.098 -10.997 -24.526 1.00 45.97 205 SER A O 1
ATOM 1623 N N . ARG A 1 206 ? 20.536 -12.529 -24.470 1.00 35.50 206 ARG A N 1
ATOM 1624 C CA . ARG A 1 206 ? 19.597 -13.452 -25.124 1.00 35.50 206 ARG A CA 1
ATOM 1625 C C . ARG A 1 206 ? 18.726 -14.191 -24.097 1.00 35.50 206 ARG A C 1
ATOM 1627 O O . ARG A 1 206 ? 19.219 -14.640 -23.073 1.00 35.50 206 ARG A O 1
ATOM 1634 N N . GLU A 1 207 ? 17.444 -14.320 -24.428 1.00 40.75 207 GLU A N 1
ATOM 1635 C CA . GLU A 1 207 ? 16.550 -15.450 -24.099 1.00 40.75 207 GLU A CA 1
ATOM 1636 C C . GLU A 1 207 ? 16.239 -15.822 -22.632 1.00 40.75 207 GLU A C 1
ATOM 1638 O O . GLU A 1 207 ? 15.218 -16.466 -22.429 1.00 40.75 207 GLU A O 1
ATOM 1643 N N . ASN A 1 208 ? 16.967 -15.355 -21.609 1.00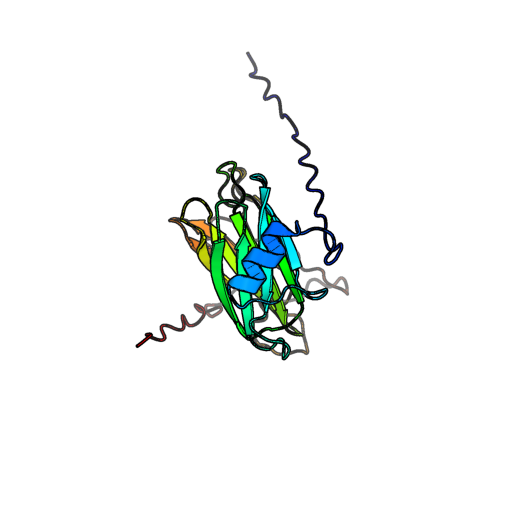 37.19 208 ASN A N 1
ATOM 1644 C CA . ASN A 1 208 ? 16.870 -15.940 -20.258 1.00 37.19 208 ASN A CA 1
ATOM 1645 C C . ASN A 1 208 ? 16.630 -14.986 -19.071 1.00 37.19 208 ASN A C 1
ATOM 1647 O O . ASN A 1 208 ? 16.785 -15.409 -17.928 1.00 37.19 208 ASN A O 1
ATOM 1651 N N . CYS A 1 209 ? 16.125 -13.762 -19.267 1.00 39.50 209 CYS A N 1
ATOM 1652 C CA . CYS A 1 209 ? 15.324 -13.142 -18.192 1.00 39.50 209 CYS A CA 1
ATOM 1653 C C . CYS A 1 209 ? 13.954 -13.835 -18.195 1.00 39.50 209 CYS A C 1
ATOM 1655 O O . CYS A 1 209 ? 12.970 -13.297 -18.704 1.00 3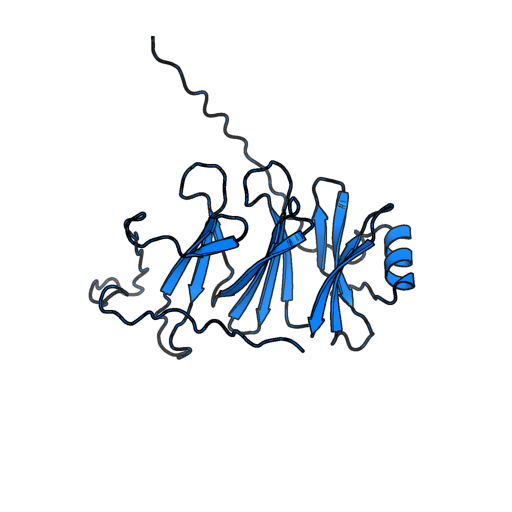9.50 209 CYS A O 1
ATOM 1657 N N . MET A 1 210 ? 13.971 -15.103 -17.782 1.00 35.34 210 MET A N 1
ATOM 1658 C CA . MET A 1 210 ? 12.831 -16.000 -17.747 1.00 35.34 210 MET A CA 1
ATOM 1659 C C . MET A 1 210 ? 11.740 -15.405 -16.862 1.00 35.34 210 MET A C 1
ATOM 1661 O O . MET A 1 210 ? 12.016 -14.716 -15.882 1.00 35.34 210 MET A O 1
ATOM 1665 N N . SER A 1 211 ? 10.499 -15.697 -17.244 1.00 39.84 211 SER A N 1
ATOM 1666 C CA . SER A 1 211 ? 9.338 -15.723 -16.360 1.00 39.84 211 SER A CA 1
ATOM 1667 C C . SER A 1 211 ? 9.756 -16.009 -14.919 1.00 39.84 211 SER A C 1
ATOM 1669 O O . SER A 1 211 ? 10.269 -17.095 -14.638 1.00 39.84 211 SER A O 1
ATOM 1671 N N . LEU A 1 212 ? 9.542 -15.041 -14.023 1.00 41.12 212 LEU A N 1
ATOM 1672 C CA . LEU A 1 212 ? 9.611 -15.285 -12.586 1.00 41.12 212 LEU A CA 1
ATOM 1673 C C . LEU A 1 212 ? 8.783 -16.547 -12.293 1.00 41.12 212 LEU A C 1
ATOM 1675 O O . LEU A 1 212 ? 7.678 -16.661 -12.836 1.00 41.12 212 LEU A O 1
ATOM 1679 N N . PRO A 1 213 ? 9.276 -17.505 -11.491 1.00 33.06 213 PRO A N 1
ATOM 1680 C CA . PRO A 1 213 ? 8.452 -18.627 -11.085 1.00 33.06 213 PRO A CA 1
ATOM 1681 C C . PRO A 1 213 ? 7.241 -18.064 -10.342 1.00 33.06 213 PRO A C 1
ATOM 1683 O O . PRO A 1 213 ? 7.358 -17.519 -9.244 1.00 33.06 213 PRO A O 1
ATOM 1686 N N . THR A 1 214 ? 6.061 -18.183 -10.945 1.00 38.22 214 THR A N 1
ATOM 1687 C CA . THR A 1 214 ? 4.810 -18.040 -10.218 1.00 38.22 214 THR A CA 1
ATOM 1688 C C . THR A 1 214 ? 4.826 -19.117 -9.142 1.00 38.22 214 THR A C 1
ATOM 1690 O O . THR A 1 214 ? 4.725 -20.306 -9.440 1.00 38.22 214 THR A O 1
ATOM 1693 N N . LYS A 1 215 ? 4.975 -18.728 -7.872 1.00 37.81 215 LYS A N 1
ATOM 1694 C CA . LYS A 1 215 ? 4.622 -19.611 -6.758 1.00 37.81 215 LYS A CA 1
ATOM 1695 C C . LYS A 1 215 ? 3.108 -19.832 -6.814 1.00 37.81 215 LYS A C 1
ATOM 1697 O O . LYS A 1 215 ? 2.351 -19.175 -6.111 1.00 37.81 215 LYS A O 1
ATOM 1702 N N . SER A 1 216 ? 2.652 -20.758 -7.654 1.00 43.75 216 SER A N 1
ATOM 1703 C CA . SER A 1 216 ? 1.342 -21.385 -7.506 1.00 43.75 216 SER A CA 1
ATOM 1704 C C . SER A 1 216 ? 1.447 -22.411 -6.378 1.00 43.75 216 SER A C 1
ATOM 1706 O O . SER A 1 216 ? 1.536 -23.615 -6.609 1.00 43.75 216 SER A O 1
ATOM 1708 N N . GLY A 1 217 ? 1.522 -21.915 -5.144 1.00 35.28 217 GLY A N 1
ATOM 1709 C CA . GLY A 1 217 ? 1.270 -22.714 -3.955 1.00 35.28 217 GLY A CA 1
ATOM 1710 C C . GLY A 1 217 ? -0.219 -22.645 -3.658 1.00 35.28 217 GLY A C 1
ATOM 1711 O O . GLY A 1 217 ? -0.708 -21.602 -3.236 1.00 35.28 217 GLY A O 1
ATOM 1712 N N . GLN A 1 218 ? -0.930 -23.735 -3.940 1.00 34.84 218 GLN A N 1
ATOM 1713 C CA . GLN A 1 218 ? -2.296 -23.950 -3.478 1.00 34.84 218 GLN A CA 1
ATOM 1714 C C . GLN A 1 218 ? -2.359 -23.807 -1.954 1.00 34.84 218 GLN A C 1
ATOM 1716 O O . GLN A 1 218 ? -1.569 -24.403 -1.224 1.00 34.84 218 GLN A O 1
ATOM 1721 N N . VAL A 1 219 ? -3.327 -23.014 -1.514 1.00 44.66 219 VAL A N 1
ATOM 1722 C CA . VAL A 1 219 ? -3.877 -23.011 -0.160 1.00 44.66 219 VAL A CA 1
ATOM 1723 C C . VAL A 1 219 ? -4.715 -24.289 0.001 1.00 44.66 219 VAL A C 1
ATOM 1725 O O . VAL A 1 219 ? -5.528 -24.557 -0.890 1.00 44.66 219 VAL A O 1
ATOM 1728 N N . PRO A 1 220 ? -4.552 -25.088 1.069 1.00 48.31 220 PRO A N 1
ATOM 1729 C CA . PRO A 1 220 ? -5.692 -25.711 1.727 1.00 48.31 220 PRO A CA 1
ATOM 1730 C C . PRO A 1 220 ? -6.440 -24.681 2.583 1.00 48.31 220 PRO A C 1
ATOM 1732 O O . PRO A 1 220 ? -5.772 -23.955 3.356 1.00 48.31 220 PRO A O 1
#

Radius of gyration: 20.29 Å; chains: 1; bounding box: 52×53×59 Å